Protein AF-A0A7C5N2N4-F1 (afdb_monomer)

pLDDT: mean 89.37, std 7.97, range [52.91, 98.12]

Mean predicted aligned error: 11.17 Å

Secondary structure (DSSP, 8-state):
-HHHHHHHHHHHHHHHSTT----THHHHTSTTTT-------HHHHHHHHHHHHHHHHHHHHHHHHHHHHHHHHHHHHHHHHHHHHHHHHHHHHTTHHHHHHHHHHHHHHHHHTTS-----HHHHHHHHHHHHHHH--HHHHHHHHHHHHHHHHHHTSSS--HHHHHHHHHHHHHHHHHHHHH---HHHHHHHHHHHHHHHHHHHHHHHH-

Nearest PDB structures (foldseek):
  8ver-assembly1_A  TM=7.176E-01  e=7.814E-09  Escherichia coli
  8ver-assembly1_E  TM=8.236E-01  e=4.426E-08  Escherichia coli
  8ver-assembly1_B  TM=7.625E-01  e=2.105E-08  Escherichia coli
  8hvj-assembly1_C-2  TM=8.215E-01  e=7.263E-08  Escherichia coli K-12
  8ves-assembly1_E  TM=7.226E-01  e=1.316E-07  Escherichia coli

Sequence (210 aa):
RAREVYRQLCELRDEIAPGSPLSLDVLTALPDLFTAAGDADPEEVTQALLEAFEESFDALSAMRKTEGEALRKELRGCLERLDGHRKALAERTDGAVERQRTRLRERLGRLLEDVDVELDPGRLEHEVALLADKSDVTEELARWGSHLDQLRSMIDSDESVGRRIDFLLQEVNREINTLGAKSQDADAAQRIVQAKADVERMRQQVANVA

Solvent-accessible surface area (backbone atoms only — not comparable to full-atom values): 11944 Å² total; per-residue (Å²): 108,60,71,58,55,53,48,54,51,50,54,52,36,57,73,76,45,67,92,61,90,82,64,75,66,62,57,72,74,41,82,77,59,79,59,81,78,80,69,71,54,68,66,60,53,50,50,54,50,51,52,54,47,52,54,51,51,50,52,52,53,53,50,52,51,55,51,51,53,53,48,49,53,52,50,50,55,40,51,52,50,43,53,50,42,51,51,60,51,52,64,54,57,62,63,40,59,58,54,48,44,52,53,49,52,57,52,49,51,65,71,33,70,90,41,103,61,83,83,57,66,70,61,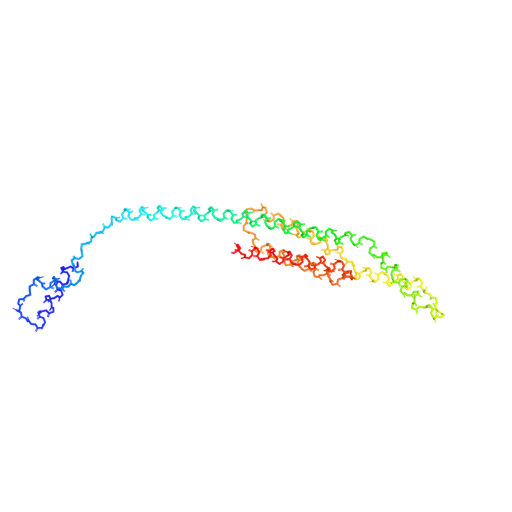50,53,53,52,43,51,55,48,38,65,59,44,65,45,67,65,40,55,51,51,37,50,54,43,51,56,53,47,53,56,46,72,73,43,94,61,96,41,54,73,61,49,52,51,44,49,50,52,42,51,50,31,51,49,54,41,53,74,35,53,90,44,72,69,56,52,54,43,47,54,52,41,52,52,43,48,51,52,46,50,53,58,46,62,76,76,104

Structure (mmCIF, N/CA/C/O backbone):
data_AF-A0A7C5N2N4-F1
#
_entry.id   AF-A0A7C5N2N4-F1
#
loop_
_atom_site.group_PDB
_atom_site.id
_atom_site.type_symbol
_atom_site.label_atom_id
_atom_site.label_alt_id
_atom_site.label_comp_id
_atom_site.label_asym_id
_atom_site.label_entity_id
_atom_site.label_seq_id
_atom_site.pdbx_PDB_ins_code
_atom_site.Cartn_x
_atom_site.Cartn_y
_atom_site.Cartn_z
_atom_site.occupancy
_atom_site.B_iso_or_equiv
_atom_site.auth_seq_id
_atom_site.auth_comp_id
_atom_site.auth_asym_id
_atom_site.auth_atom_id
_atom_site.pdbx_PDB_model_num
ATOM 1 N N . ARG A 1 1 ? 50.608 -1.297 -44.298 1.00 72.62 1 ARG A N 1
ATOM 2 C CA . ARG A 1 1 ? 50.953 -2.592 -43.658 1.00 72.62 1 ARG A CA 1
ATOM 3 C C . ARG A 1 1 ? 52.056 -3.351 -44.410 1.00 72.62 1 ARG A C 1
ATOM 5 O O . ARG A 1 1 ? 53.144 -3.438 -43.867 1.00 72.62 1 ARG A O 1
ATOM 12 N N . ALA A 1 2 ? 51.864 -3.791 -45.662 1.00 84.19 2 ALA A N 1
ATOM 13 C CA . ALA A 1 2 ? 52.883 -4.544 -46.426 1.00 84.19 2 ALA A CA 1
ATOM 14 C C . ALA A 1 2 ? 54.270 -3.871 -46.532 1.00 84.19 2 ALA A C 1
ATOM 16 O O . ALA A 1 2 ? 55.288 -4.525 -46.341 1.00 84.19 2 ALA A O 1
ATOM 17 N N . ARG A 1 3 ? 54.322 -2.549 -46.759 1.00 84.88 3 ARG A N 1
ATOM 18 C CA . ARG A 1 3 ? 55.589 -1.788 -46.807 1.00 84.88 3 ARG A CA 1
ATOM 19 C C . ARG A 1 3 ? 56.340 -1.744 -45.471 1.00 84.88 3 ARG A C 1
ATOM 21 O O . ARG A 1 3 ? 57.562 -1.716 -45.475 1.00 84.88 3 ARG A O 1
ATOM 28 N N . GLU A 1 4 ? 55.615 -1.713 -44.354 1.00 85.00 4 GLU A N 1
ATOM 29 C CA . GLU A 1 4 ? 56.202 -1.721 -43.006 1.00 85.00 4 GLU A CA 1
ATOM 30 C C . GLU A 1 4 ? 56.841 -3.080 -42.723 1.00 85.00 4 GLU A C 1
ATOM 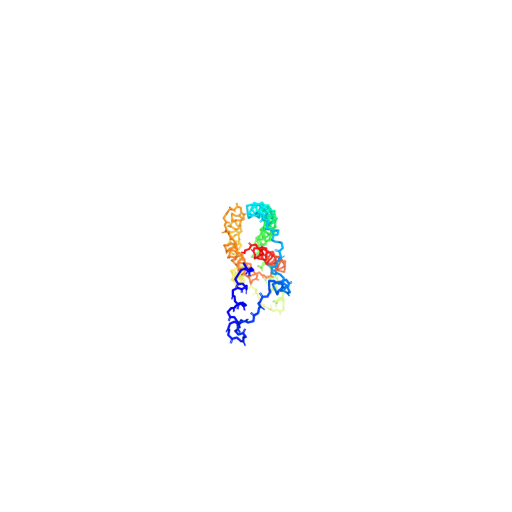32 O O . GLU A 1 4 ? 58.017 -3.164 -42.393 1.00 85.00 4 GLU A O 1
ATOM 37 N N . VAL A 1 5 ? 56.081 -4.147 -42.976 1.00 87.69 5 VAL A N 1
ATOM 38 C CA . VAL A 1 5 ? 56.534 -5.532 -42.822 1.00 87.69 5 VAL A CA 1
ATOM 39 C C . VAL A 1 5 ? 57.752 -5.817 -43.703 1.00 87.69 5 VAL A C 1
ATOM 41 O O . VAL A 1 5 ? 58.725 -6.401 -43.241 1.00 87.69 5 VAL A O 1
ATOM 44 N N . TYR A 1 6 ? 57.753 -5.353 -44.956 1.00 90.38 6 TYR A N 1
ATOM 45 C CA . TYR A 1 6 ? 58.905 -5.523 -45.842 1.00 90.38 6 TYR A CA 1
ATOM 46 C C . TYR A 1 6 ? 60.159 -4.788 -45.348 1.00 90.38 6 TYR A C 1
ATOM 48 O O . TYR A 1 6 ? 61.268 -5.292 -45.517 1.00 90.38 6 TYR A O 1
ATOM 56 N N . ARG A 1 7 ? 60.000 -3.620 -44.710 1.00 89.44 7 ARG A N 1
ATOM 57 C CA . ARG A 1 7 ? 61.122 -2.889 -44.108 1.00 89.44 7 ARG A CA 1
ATOM 58 C C . ARG A 1 7 ? 61.721 -3.670 -42.942 1.00 89.44 7 ARG A C 1
ATOM 60 O O . ARG A 1 7 ? 62.926 -3.883 -42.929 1.00 89.44 7 ARG A O 1
ATOM 67 N N . GLN A 1 8 ? 60.877 -4.171 -42.042 1.00 90.81 8 GLN A N 1
ATOM 68 C CA . GLN A 1 8 ? 61.305 -4.995 -40.908 1.00 90.81 8 GLN A CA 1
ATOM 69 C C . GLN A 1 8 ? 62.007 -6.282 -41.366 1.00 90.81 8 GLN A C 1
ATOM 71 O O . GLN A 1 8 ? 63.012 -6.682 -40.786 1.00 90.81 8 GLN A O 1
ATOM 76 N N . LEU A 1 9 ? 61.531 -6.908 -42.449 1.00 90.06 9 LEU A N 1
ATOM 77 C CA . LEU A 1 9 ? 62.202 -8.067 -43.045 1.00 90.06 9 LEU A CA 1
ATOM 78 C C . LEU A 1 9 ? 63.560 -7.707 -43.668 1.00 90.06 9 LEU A C 1
ATOM 80 O O . LEU A 1 9 ? 64.490 -8.505 -43.582 1.00 90.06 9 LEU A O 1
ATOM 84 N N . CYS A 1 10 ? 63.696 -6.525 -44.280 1.00 90.56 10 CYS A N 1
ATOM 85 C CA . CYS A 1 10 ? 64.986 -6.035 -44.774 1.00 90.56 10 CYS A CA 1
ATOM 86 C C . CYS A 1 10 ? 65.982 -5.804 -43.630 1.00 90.56 10 CYS A C 1
ATOM 88 O O . CYS A 1 10 ? 67.122 -6.243 -43.736 1.00 90.56 10 CYS A O 1
ATOM 90 N N . GLU A 1 11 ? 65.544 -5.163 -42.545 1.00 92.62 11 GLU A N 1
ATOM 91 C CA . GLU A 1 11 ? 66.372 -4.910 -41.357 1.00 92.62 11 GLU A CA 1
ATOM 92 C C . GLU A 1 11 ? 66.849 -6.225 -40.724 1.00 92.62 11 GLU A C 1
ATOM 94 O O . GLU A 1 11 ? 68.044 -6.408 -40.500 1.00 92.62 11 GLU A O 1
ATOM 99 N N . LEU A 1 12 ? 65.938 -7.187 -40.540 1.00 91.44 12 LEU A N 1
ATOM 100 C CA . LEU A 1 12 ? 66.267 -8.512 -40.010 1.00 91.44 12 LEU A CA 1
ATOM 101 C C . LEU A 1 12 ? 67.236 -9.282 -40.920 1.00 91.44 12 LEU A C 1
ATOM 103 O O . LEU A 1 12 ? 68.155 -9.952 -40.446 1.00 91.44 12 LEU A O 1
ATOM 107 N N . ARG A 1 13 ? 67.046 -9.191 -42.243 1.00 92.12 13 ARG A N 1
ATOM 108 C CA . ARG A 1 13 ? 67.968 -9.779 -43.222 1.00 92.12 13 ARG A CA 1
ATOM 109 C C . ARG A 1 13 ? 69.363 -9.173 -43.077 1.00 92.12 13 ARG A C 1
ATOM 111 O O . ARG A 1 13 ? 70.337 -9.920 -43.079 1.00 92.12 13 ARG A O 1
ATOM 118 N N . ASP A 1 14 ? 69.466 -7.854 -42.959 1.00 92.69 14 ASP A N 1
ATOM 119 C CA . ASP A 1 14 ? 70.755 -7.164 -42.865 1.00 92.69 14 ASP A CA 1
ATOM 120 C C . ASP A 1 14 ? 71.509 -7.491 -41.567 1.00 92.69 14 ASP A C 1
ATOM 122 O O . ASP A 1 14 ? 72.736 -7.439 -41.554 1.00 92.69 14 ASP A O 1
ATOM 126 N N . GLU A 1 15 ? 70.804 -7.899 -40.510 1.00 93.19 15 GLU A N 1
ATOM 127 C CA . GLU A 1 15 ? 71.400 -8.375 -39.258 1.00 93.19 15 GLU A CA 1
ATOM 128 C C . GLU A 1 15 ? 71.884 -9.835 -39.340 1.00 93.19 15 GLU A C 1
ATOM 130 O O . GLU A 1 15 ? 72.984 -10.155 -38.887 1.00 93.19 15 GLU A O 1
ATOM 135 N N . ILE A 1 16 ? 71.082 -10.732 -39.924 1.00 92.88 16 ILE A N 1
ATOM 136 C CA . ILE A 1 16 ? 71.303 -12.189 -39.826 1.00 92.88 16 ILE A CA 1
ATOM 137 C C . ILE A 1 16 ? 72.000 -12.769 -41.068 1.00 92.88 16 ILE A C 1
ATOM 139 O O . ILE A 1 16 ? 72.746 -13.745 -40.967 1.00 92.88 16 ILE A O 1
ATOM 143 N N . ALA A 1 17 ? 71.770 -12.193 -42.248 1.00 89.12 17 ALA A N 1
ATOM 144 C CA . ALA A 1 17 ? 72.320 -12.664 -43.519 1.00 89.12 17 ALA A CA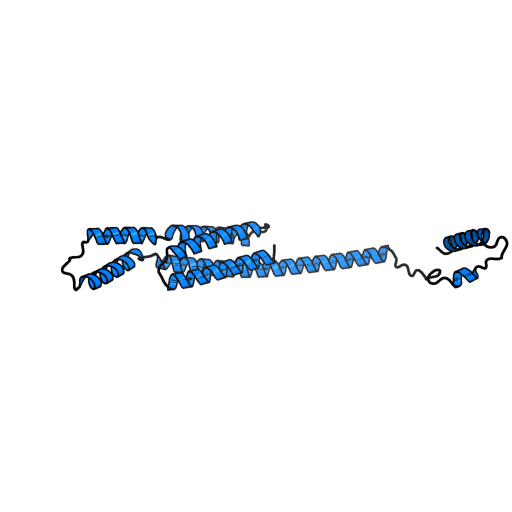 1
ATOM 145 C C . ALA A 1 17 ? 72.578 -11.493 -44.496 1.00 89.12 17 ALA A C 1
ATOM 147 O O . ALA A 1 17 ? 71.878 -11.369 -45.515 1.00 89.12 17 ALA A O 1
ATOM 148 N N . PRO A 1 18 ? 73.587 -10.641 -44.218 1.00 88.19 18 PRO A N 1
ATOM 149 C CA . PRO A 1 18 ? 73.865 -9.446 -45.009 1.00 88.19 18 PRO A CA 1
ATOM 150 C C . PRO A 1 18 ? 74.125 -9.775 -46.485 1.00 88.19 18 PRO A C 1
ATOM 152 O O . PRO A 1 18 ? 74.885 -10.688 -46.808 1.00 88.19 18 PRO A O 1
ATOM 155 N N . GLY A 1 19 ? 73.508 -9.018 -47.394 1.00 81.44 19 GLY A N 1
ATOM 156 C CA . GLY A 1 19 ? 73.693 -9.176 -48.844 1.00 81.44 19 GLY A CA 1
ATOM 157 C C . GLY A 1 19 ? 72.918 -10.334 -49.485 1.00 81.44 19 GLY A C 1
ATOM 158 O O . GLY A 1 19 ? 73.010 -10.521 -50.699 1.00 81.44 19 GLY A O 1
ATOM 159 N N . SER A 1 20 ? 72.134 -11.094 -48.712 1.00 88.56 20 SER A N 1
ATOM 160 C CA . SER A 1 20 ? 71.221 -12.094 -49.274 1.00 88.56 20 SER A CA 1
ATOM 161 C C . SER A 1 20 ? 70.039 -11.431 -50.013 1.00 88.56 20 SER A C 1
ATOM 163 O O . SER A 1 20 ? 69.552 -10.374 -49.603 1.00 88.56 20 SER A O 1
ATOM 165 N N . PRO A 1 21 ? 69.549 -12.000 -51.128 1.00 85.38 21 PRO A N 1
ATOM 166 C CA . PRO A 1 21 ? 68.385 -11.451 -51.817 1.00 85.38 21 PRO A CA 1
ATOM 167 C C . PRO A 1 21 ? 67.103 -11.730 -51.017 1.00 85.38 21 PRO A C 1
ATOM 169 O O . PRO A 1 21 ? 66.830 -12.873 -50.657 1.00 85.38 21 PRO A O 1
ATOM 172 N N . LEU A 1 22 ? 66.286 -10.699 -50.777 1.00 85.94 22 LEU A N 1
ATOM 173 C CA . LEU A 1 22 ? 64.950 -10.841 -50.188 1.00 85.94 22 LEU A CA 1
ATOM 174 C C . LEU A 1 22 ? 63.896 -10.657 -51.289 1.00 85.94 22 LEU A C 1
ATOM 176 O O . LEU A 1 22 ? 63.752 -9.557 -51.818 1.00 85.94 22 LEU A O 1
ATOM 180 N N . SER A 1 23 ? 63.180 -11.728 -51.648 1.00 86.44 23 SER A N 1
ATOM 181 C CA . SER A 1 23 ? 62.095 -11.647 -52.638 1.00 86.44 23 SER A CA 1
ATOM 182 C C . SER A 1 23 ? 60.828 -11.045 -52.026 1.00 86.44 23 SER A C 1
ATOM 184 O O . SER A 1 23 ? 60.489 -11.319 -50.873 1.00 86.44 23 SER A O 1
ATOM 186 N N . LEU A 1 24 ? 60.075 -10.290 -52.829 1.00 83.88 24 LEU A N 1
ATOM 187 C CA . LEU A 1 24 ? 58.725 -9.844 -52.474 1.00 83.88 24 LEU A CA 1
ATOM 188 C C . LEU A 1 24 ? 57.748 -11.019 -52.314 1.00 83.88 24 LEU A C 1
ATOM 190 O O . LEU A 1 24 ? 56.747 -10.870 -51.616 1.00 83.88 24 LEU A O 1
ATOM 194 N N . ASP A 1 25 ? 58.063 -12.194 -52.870 1.00 85.38 25 ASP A N 1
ATOM 195 C CA . ASP A 1 25 ? 57.263 -13.416 -52.709 1.00 85.38 25 ASP A CA 1
ATOM 196 C C . ASP A 1 25 ? 57.113 -13.817 -51.235 1.00 85.38 25 ASP A C 1
ATOM 198 O O . ASP A 1 25 ? 56.091 -14.376 -50.845 1.00 85.38 25 ASP A O 1
ATOM 202 N N . VAL A 1 26 ? 58.079 -13.461 -50.379 1.00 84.62 26 VAL A N 1
ATOM 203 C CA . VAL A 1 26 ? 58.014 -13.708 -48.928 1.00 84.62 26 VAL A CA 1
ATOM 204 C C . VAL A 1 26 ? 56.795 -13.028 -48.300 1.00 84.62 26 VAL A C 1
ATOM 206 O O . VAL A 1 26 ? 56.194 -13.565 -47.373 1.00 84.62 26 VAL A O 1
ATOM 209 N N . LEU A 1 27 ? 56.373 -11.879 -48.835 1.00 85.19 27 LEU A N 1
ATOM 210 C CA . LEU A 1 27 ? 55.178 -11.184 -48.362 1.00 85.19 27 LEU A CA 1
ATOM 211 C C . LEU A 1 27 ? 53.900 -11.975 -48.671 1.00 85.19 27 LEU A C 1
ATOM 213 O O . LEU A 1 27 ? 52.932 -11.869 -47.928 1.00 85.19 27 LEU A O 1
ATOM 217 N N . THR A 1 28 ? 53.887 -12.777 -49.739 1.00 85.06 28 THR A N 1
ATOM 218 C CA . THR A 1 28 ? 52.714 -13.585 -50.123 1.00 85.06 28 THR A CA 1
ATOM 219 C C . THR A 1 28 ? 52.492 -14.777 -49.195 1.00 85.06 28 THR A C 1
ATOM 221 O O . THR A 1 28 ? 51.364 -15.237 -49.046 1.00 85.06 28 THR A O 1
ATOM 224 N N . ALA A 1 29 ? 53.552 -15.241 -48.528 1.00 83.75 29 ALA A N 1
ATOM 225 C CA . ALA A 1 29 ? 53.487 -16.313 -47.542 1.00 83.75 29 ALA A CA 1
ATOM 226 C C . ALA A 1 29 ? 52.947 -15.846 -46.179 1.00 83.75 29 ALA A C 1
ATOM 228 O O . ALA A 1 29 ? 52.688 -16.683 -45.317 1.00 83.75 29 ALA A O 1
ATOM 229 N N . LEU A 1 30 ? 52.791 -14.532 -45.968 1.00 81.56 30 LEU A N 1
ATOM 230 C CA . LEU A 1 30 ? 52.243 -13.973 -44.737 1.00 81.56 30 LEU A CA 1
ATOM 231 C C . LEU A 1 30 ? 50.710 -13.932 -44.816 1.00 81.56 30 LEU A C 1
ATOM 233 O O . LEU A 1 30 ? 50.166 -13.155 -45.610 1.00 81.56 30 LEU A O 1
ATOM 237 N N . PRO A 1 31 ? 50.005 -14.719 -43.978 1.00 75.12 31 PRO A N 1
ATOM 238 C CA . PRO A 1 31 ? 48.554 -14.661 -43.899 1.00 75.12 31 PRO A CA 1
ATOM 239 C C . PRO A 1 31 ? 48.093 -13.238 -43.576 1.00 75.12 31 PRO A C 1
ATOM 241 O O . PRO A 1 31 ? 48.759 -12.496 -42.853 1.00 75.12 31 PRO A O 1
ATOM 244 N N . ASP A 1 32 ? 46.956 -12.851 -44.140 1.00 75.38 32 ASP A N 1
ATOM 245 C CA . ASP A 1 32 ? 46.273 -11.576 -43.899 1.00 75.38 32 ASP A CA 1
ATOM 246 C C . ASP A 1 32 ? 46.998 -10.292 -44.341 1.00 75.38 32 ASP A C 1
ATOM 248 O O . ASP A 1 32 ? 46.449 -9.195 -44.187 1.00 75.38 32 ASP A O 1
ATOM 252 N N . LEU A 1 33 ? 48.197 -10.384 -44.930 1.00 79.62 33 LEU A N 1
ATOM 253 C CA . LEU A 1 33 ? 48.947 -9.203 -45.375 1.00 79.62 33 LEU A CA 1
ATOM 254 C C . LEU A 1 33 ? 48.283 -8.489 -46.560 1.00 79.62 33 LEU A C 1
ATOM 256 O O . LEU A 1 33 ? 48.353 -7.262 -46.665 1.00 79.62 33 LEU A O 1
ATOM 260 N N . PHE A 1 34 ? 47.637 -9.271 -47.422 1.00 74.00 34 PHE A N 1
ATOM 261 C CA . PHE A 1 34 ? 46.913 -8.823 -48.609 1.00 74.00 34 PHE A CA 1
ATOM 262 C C . PHE A 1 34 ? 45.425 -9.152 -48.496 1.00 74.00 34 PHE A C 1
ATOM 264 O O . PHE A 1 34 ? 44.804 -9.638 -49.438 1.00 74.00 34 PHE A O 1
ATOM 271 N N . THR A 1 35 ? 44.849 -8.913 -47.320 1.00 66.56 35 THR A N 1
ATOM 272 C CA . THR A 1 35 ? 43.394 -8.881 -47.189 1.00 66.56 35 THR A CA 1
ATOM 273 C C . THR A 1 35 ? 42.860 -7.746 -48.057 1.00 66.56 35 THR A C 1
ATOM 275 O O . THR A 1 35 ? 43.306 -6.603 -47.946 1.00 66.56 35 THR A O 1
ATOM 278 N N . ALA A 1 36 ? 41.941 -8.069 -48.971 1.00 59.44 36 ALA A N 1
ATOM 279 C CA . ALA A 1 36 ? 41.138 -7.054 -49.629 1.00 59.44 36 ALA A CA 1
ATOM 280 C C . ALA A 1 36 ? 40.324 -6.382 -48.526 1.00 59.44 36 ALA A C 1
ATOM 282 O O . ALA A 1 36 ? 39.408 -6.988 -47.971 1.00 59.44 36 ALA A O 1
ATOM 283 N N . ALA A 1 37 ? 40.719 -5.170 -48.156 1.00 56.59 37 ALA A N 1
ATOM 284 C CA . ALA A 1 37 ? 39.916 -4.325 -47.303 1.00 56.59 37 ALA A CA 1
ATOM 285 C C . ALA A 1 37 ? 38.655 -3.978 -48.104 1.00 56.59 37 ALA A C 1
ATOM 287 O O . ALA A 1 37 ? 38.645 -3.056 -48.916 1.00 56.59 37 ALA A O 1
ATOM 288 N N . GLY A 1 38 ? 37.611 -4.793 -47.958 1.00 56.72 38 GLY A N 1
ATOM 289 C CA . GLY A 1 38 ? 36.249 -4.347 -48.202 1.00 56.72 38 GLY A CA 1
ATOM 290 C C . GLY A 1 38 ? 35.896 -3.405 -47.064 1.00 56.72 38 GLY A C 1
ATOM 291 O O . GLY A 1 38 ? 35.153 -3.788 -46.167 1.00 56.72 38 GLY A O 1
ATOM 292 N N . ASP A 1 39 ? 36.531 -2.235 -47.042 1.00 61.50 39 ASP A N 1
ATOM 293 C CA . ASP A 1 39 ? 36.209 -1.198 -46.080 1.00 61.50 39 ASP A CA 1
ATOM 294 C C . ASP A 1 39 ? 34.825 -0.693 -46.481 1.00 61.50 39 ASP A C 1
ATOM 296 O O . ASP A 1 39 ? 34.665 -0.041 -47.513 1.00 61.50 39 ASP A O 1
ATOM 300 N N . ALA A 1 40 ? 33.808 -1.080 -45.709 1.00 65.69 40 ALA A N 1
ATOM 301 C CA . ALA A 1 40 ? 32.533 -0.386 -45.751 1.00 65.69 40 ALA A CA 1
ATOM 302 C C . ALA A 1 40 ? 32.816 1.102 -45.512 1.00 65.69 40 ALA A C 1
ATOM 304 O O . ALA A 1 40 ? 33.641 1.432 -44.651 1.00 65.69 40 ALA A O 1
ATOM 305 N N . ASP A 1 41 ? 32.179 1.975 -46.292 1.00 81.19 41 ASP A N 1
ATOM 306 C CA . ASP A 1 41 ? 32.378 3.413 -46.157 1.00 81.19 41 ASP A CA 1
ATOM 307 C C . ASP A 1 41 ? 32.079 3.809 -44.699 1.00 81.19 41 ASP A C 1
ATOM 309 O O . ASP A 1 41 ? 30.987 3.514 -44.198 1.00 81.19 41 ASP A O 1
ATOM 313 N N . PRO A 1 42 ? 33.032 4.426 -43.976 1.00 82.06 42 PRO A N 1
ATOM 314 C CA . PRO A 1 42 ? 32.802 4.879 -42.612 1.00 82.06 42 PRO A CA 1
ATOM 315 C C . PRO A 1 42 ? 31.533 5.729 -42.459 1.00 82.06 42 PRO A C 1
ATOM 317 O O . PRO A 1 42 ? 30.904 5.675 -41.399 1.00 82.06 42 PRO A O 1
ATOM 320 N N . GLU A 1 43 ? 31.134 6.480 -43.492 1.00 85.75 43 GLU A N 1
ATOM 321 C CA . GLU A 1 43 ? 29.885 7.249 -43.496 1.00 85.75 43 GLU A CA 1
ATOM 322 C C . GLU A 1 43 ? 28.650 6.338 -43.570 1.00 85.75 43 GLU A C 1
ATOM 324 O O . GLU A 1 43 ? 27.732 6.506 -42.767 1.00 85.75 43 GLU A O 1
ATOM 329 N N . GLU A 1 44 ? 28.650 5.320 -44.437 1.00 87.81 44 GLU A N 1
ATOM 330 C CA . GLU A 1 44 ? 27.562 4.330 -44.533 1.00 87.81 44 GLU A CA 1
ATOM 331 C C . GLU A 1 44 ? 27.409 3.527 -43.232 1.00 87.81 44 GLU A C 1
ATOM 333 O O . GLU A 1 44 ? 26.294 3.309 -42.755 1.00 87.81 44 GLU A O 1
ATOM 338 N N . VAL A 1 45 ? 28.526 3.132 -42.611 1.00 88.88 45 VAL A N 1
ATOM 339 C CA . VAL A 1 45 ? 28.519 2.434 -41.313 1.00 88.88 45 VAL A CA 1
ATOM 340 C C . VAL A 1 45 ? 27.977 3.341 -40.211 1.00 88.88 45 VAL A C 1
ATOM 342 O O . VAL A 1 45 ? 27.175 2.900 -39.388 1.00 88.88 45 VAL A O 1
ATOM 345 N N . THR A 1 46 ? 28.396 4.607 -40.185 1.00 93.44 46 THR A N 1
ATOM 346 C CA . THR A 1 46 ? 27.921 5.577 -39.189 1.00 93.44 46 THR A CA 1
ATOM 347 C C . THR A 1 46 ? 26.424 5.825 -39.341 1.00 93.44 46 THR A C 1
ATOM 349 O O . THR A 1 46 ? 25.708 5.817 -38.341 1.00 93.44 46 THR A O 1
ATOM 352 N N . GLN A 1 47 ? 25.938 5.983 -40.573 1.00 94.75 47 GLN A N 1
ATOM 353 C CA . GLN A 1 47 ? 24.520 6.179 -40.856 1.00 94.75 47 GLN A CA 1
ATOM 354 C C . GLN A 1 47 ? 23.686 4.974 -40.403 1.00 94.75 47 GLN A C 1
ATOM 356 O O . GLN A 1 47 ? 22.724 5.146 -39.658 1.00 94.75 47 GLN A O 1
ATOM 361 N N . ALA A 1 48 ? 24.103 3.753 -40.754 1.00 93.25 48 ALA A N 1
ATOM 362 C CA . ALA A 1 48 ? 23.412 2.534 -40.332 1.00 93.25 48 ALA A CA 1
ATOM 363 C C . ALA A 1 48 ? 23.388 2.364 -38.799 1.00 93.25 48 ALA A C 1
ATOM 365 O O . ALA A 1 48 ? 22.403 1.888 -38.235 1.00 93.25 48 ALA A O 1
ATOM 366 N N . LEU A 1 49 ? 24.460 2.766 -38.104 1.00 94.94 49 LEU A N 1
ATOM 367 C CA . LEU A 1 49 ? 24.507 2.750 -36.640 1.00 94.94 49 LEU A CA 1
ATOM 368 C C . LEU A 1 49 ? 23.550 3.767 -36.014 1.00 94.94 49 LEU A C 1
ATOM 370 O O . LEU A 1 49 ? 22.912 3.446 -35.013 1.00 94.94 49 LEU A O 1
ATOM 374 N N . LEU A 1 50 ? 23.458 4.975 -36.576 1.00 96.50 50 LEU A N 1
ATOM 375 C CA . LEU A 1 50 ? 22.536 6.005 -36.096 1.00 96.50 50 LEU A CA 1
ATOM 376 C C . LEU A 1 50 ? 21.080 5.573 -36.286 1.00 96.50 50 LEU A C 1
ATOM 378 O O . LEU A 1 50 ? 20.307 5.664 -35.337 1.00 96.50 50 LEU A O 1
ATOM 382 N N . GLU A 1 51 ? 20.738 5.017 -37.448 1.00 96.12 51 GLU A N 1
ATOM 383 C CA . GLU A 1 51 ? 19.397 4.486 -37.728 1.00 96.12 51 GLU A CA 1
ATOM 384 C C . GLU A 1 51 ? 19.021 3.366 -36.748 1.00 96.12 51 GLU A C 1
ATOM 386 O O . GLU A 1 51 ? 17.985 3.431 -36.087 1.00 96.12 51 GLU A O 1
ATOM 391 N N . ALA A 1 52 ? 19.904 2.380 -36.557 1.00 96.00 52 ALA A N 1
ATOM 392 C CA . ALA A 1 52 ? 19.663 1.294 -35.606 1.00 96.00 52 ALA A CA 1
ATOM 393 C C . ALA A 1 52 ? 19.543 1.795 -34.154 1.00 96.00 52 ALA A C 1
ATOM 395 O O . ALA A 1 52 ? 18.786 1.234 -33.351 1.00 96.00 52 ALA A O 1
ATOM 396 N N . PHE A 1 53 ? 20.296 2.838 -33.795 1.00 96.75 53 PHE A N 1
ATOM 397 C CA . PHE A 1 53 ? 20.231 3.453 -32.473 1.00 96.75 53 PHE A CA 1
ATOM 398 C C . PHE A 1 53 ? 18.910 4.198 -32.255 1.00 96.75 53 PHE A C 1
ATOM 400 O O . PHE A 1 53 ? 18.295 4.026 -31.201 1.00 96.75 53 PHE A O 1
ATOM 407 N N . GLU A 1 54 ? 18.454 4.974 -33.240 1.00 97.12 54 GLU A N 1
ATOM 408 C CA 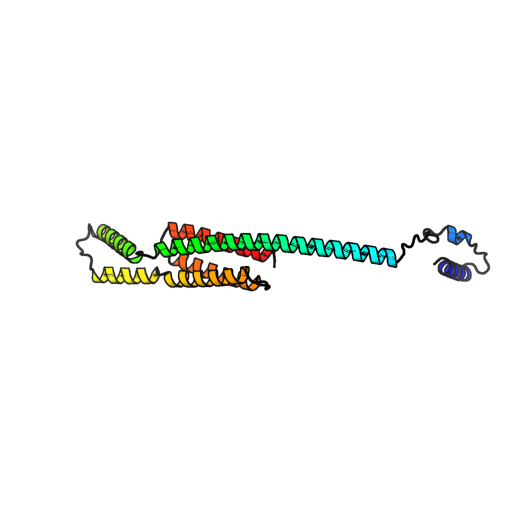. GLU A 1 54 ? 17.161 5.667 -33.209 1.00 97.12 54 GLU A CA 1
ATOM 409 C C . GLU A 1 54 ? 16.003 4.669 -33.079 1.00 97.12 54 GLU A C 1
ATOM 411 O O . GLU A 1 54 ? 15.205 4.779 -32.145 1.00 97.12 54 GLU A O 1
ATOM 416 N N . GLU A 1 55 ? 15.974 3.625 -33.913 1.00 96.50 55 GLU A N 1
ATOM 417 C CA . GLU A 1 55 ? 14.952 2.571 -33.839 1.00 96.50 55 GLU A CA 1
ATOM 418 C C . GLU A 1 55 ? 14.931 1.880 -32.465 1.00 96.50 55 GLU A C 1
ATOM 420 O O . GLU A 1 55 ? 13.868 1.657 -31.875 1.00 96.50 55 GLU A O 1
ATOM 425 N N . SER A 1 56 ? 16.109 1.571 -31.917 1.00 96.00 56 SER A N 1
ATOM 426 C CA . SER A 1 56 ? 16.234 0.938 -30.600 1.00 96.00 56 SER A CA 1
ATOM 427 C C . SER A 1 56 ? 15.760 1.857 -29.472 1.00 96.00 56 SER A C 1
ATOM 429 O O . SER A 1 56 ? 15.121 1.399 -28.518 1.00 96.00 56 SER A O 1
ATOM 431 N N . PHE A 1 57 ? 16.061 3.153 -29.561 1.00 96.56 57 PHE A N 1
ATOM 432 C CA . PHE A 1 57 ? 15.648 4.143 -28.570 1.00 96.56 57 PHE A CA 1
ATOM 433 C C . PHE A 1 57 ? 14.131 4.365 -28.581 1.00 96.56 57 PHE A C 1
ATOM 435 O O . PHE A 1 57 ? 13.506 4.436 -27.514 1.00 96.56 57 PHE A O 1
ATOM 442 N N . ASP A 1 58 ? 13.526 4.415 -29.766 1.00 96.62 58 ASP A N 1
ATOM 443 C CA . ASP A 1 58 ? 12.079 4.538 -29.931 1.00 96.62 58 ASP A CA 1
ATOM 444 C C . ASP A 1 58 ? 11.352 3.297 -29.409 1.00 96.62 58 ASP A C 1
ATOM 446 O O . ASP A 1 58 ? 10.392 3.419 -28.637 1.00 96.62 58 ASP A O 1
ATOM 450 N N . ALA A 1 59 ? 11.854 2.102 -29.732 1.00 95.69 59 ALA A N 1
ATOM 451 C CA . ALA A 1 59 ? 11.325 0.847 -29.205 1.00 95.69 59 ALA A CA 1
ATOM 452 C C . ALA A 1 59 ? 11.407 0.792 -27.669 1.00 95.69 59 ALA A C 1
ATOM 454 O O . ALA A 1 59 ? 10.422 0.457 -27.003 1.00 95.69 59 ALA A O 1
ATOM 455 N N . LEU A 1 60 ? 12.546 1.187 -27.085 1.00 94.88 60 LEU A N 1
ATOM 456 C CA . LEU A 1 60 ? 12.726 1.254 -25.632 1.00 94.88 60 LEU A CA 1
ATOM 457 C C . LEU A 1 60 ? 11.756 2.253 -24.984 1.00 94.88 60 LEU A C 1
ATOM 459 O O . LEU A 1 60 ? 11.145 1.957 -23.955 1.00 94.88 60 LEU A O 1
ATOM 463 N N . SER A 1 61 ? 11.596 3.431 -25.586 1.00 95.00 61 SER A N 1
ATOM 464 C CA . SER A 1 61 ? 10.692 4.476 -25.099 1.00 95.00 61 SER A CA 1
ATOM 465 C C . SER A 1 61 ? 9.226 4.039 -25.152 1.00 95.00 61 SER A C 1
ATOM 467 O O . SER A 1 61 ? 8.475 4.281 -24.203 1.00 95.00 61 SER A O 1
ATOM 469 N N . ALA A 1 62 ? 8.807 3.363 -26.226 1.00 94.88 62 ALA A N 1
ATOM 470 C CA . ALA A 1 62 ? 7.459 2.812 -26.363 1.00 94.88 62 ALA A CA 1
ATOM 471 C C . ALA A 1 62 ? 7.183 1.694 -25.342 1.00 94.88 62 ALA A C 1
ATOM 473 O O . ALA A 1 62 ? 6.125 1.680 -24.702 1.00 94.88 62 ALA A O 1
ATOM 474 N N . MET A 1 63 ? 8.154 0.800 -25.133 1.00 93.12 63 MET A N 1
ATOM 475 C CA . MET A 1 63 ? 8.059 -0.268 -24.136 1.00 93.12 63 MET A CA 1
ATOM 476 C C . MET A 1 63 ? 7.917 0.305 -22.720 1.00 93.12 63 MET A C 1
ATOM 478 O O . MET A 1 63 ? 6.998 -0.078 -21.998 1.00 93.12 63 MET A O 1
ATOM 482 N N . ARG A 1 64 ? 8.745 1.295 -22.355 1.00 91.06 64 ARG A N 1
ATOM 483 C CA . ARG A 1 64 ? 8.681 1.970 -21.046 1.00 91.06 64 ARG A CA 1
ATOM 484 C C . ARG A 1 64 ? 7.342 2.655 -20.782 1.00 91.06 64 ARG A C 1
ATOM 486 O O . ARG A 1 64 ? 6.845 2.601 -19.661 1.00 91.06 64 ARG A O 1
ATOM 493 N N . LYS A 1 65 ? 6.744 3.290 -21.795 1.00 90.69 65 LYS A N 1
ATOM 494 C CA . LYS A 1 65 ? 5.406 3.896 -21.667 1.00 90.69 65 LYS A CA 1
ATOM 495 C C . LYS A 1 65 ? 4.341 2.838 -21.386 1.00 90.69 65 LYS A C 1
ATOM 497 O O . LYS A 1 65 ? 3.564 2.995 -20.450 1.00 90.69 65 LYS A O 1
ATOM 502 N N . THR A 1 66 ? 4.360 1.746 -22.148 1.00 92.50 66 THR A N 1
ATOM 503 C CA . THR A 1 66 ? 3.412 0.632 -21.988 1.00 92.50 66 THR A CA 1
ATOM 504 C C . THR A 1 66 ? 3.521 -0.000 -20.597 1.00 92.50 66 THR A C 1
ATOM 506 O O . THR A 1 66 ? 2.513 -0.242 -19.933 1.00 92.50 66 THR A O 1
ATOM 509 N N . GLU A 1 67 ? 4.747 -0.225 -20.122 1.00 89.62 67 GLU A N 1
ATOM 510 C CA . GLU A 1 67 ? 5.013 -0.746 -18.779 1.00 89.62 67 GLU A CA 1
ATOM 511 C C . GLU A 1 67 ? 4.548 0.226 -17.684 1.00 89.62 67 GLU A C 1
ATOM 513 O O . GLU A 1 67 ? 3.872 -0.185 -16.740 1.00 89.62 67 GLU A O 1
ATOM 518 N N . GLY A 1 68 ? 4.825 1.524 -17.839 1.00 89.12 68 GLY A N 1
ATOM 519 C CA . GLY A 1 68 ? 4.379 2.557 -16.904 1.00 89.12 68 GLY A CA 1
ATOM 520 C C . GLY A 1 68 ? 2.853 2.654 -16.792 1.00 89.12 68 GLY A C 1
ATOM 521 O O . GLY A 1 68 ? 2.319 2.784 -15.689 1.00 89.12 68 GLY A O 1
ATOM 522 N N . GLU A 1 69 ? 2.131 2.537 -17.908 1.00 90.56 69 GLU A N 1
ATOM 523 C CA . GLU A 1 69 ? 0.662 2.506 -17.919 1.00 90.56 69 GLU A CA 1
ATOM 524 C C . GLU A 1 69 ? 0.106 1.264 -17.211 1.00 90.56 69 GLU A C 1
ATOM 526 O O . GLU A 1 69 ? -0.823 1.372 -16.399 1.00 90.56 69 GLU A O 1
ATOM 531 N N . ALA A 1 70 ? 0.692 0.092 -17.471 1.00 91.06 70 ALA A N 1
ATOM 532 C CA . ALA A 1 70 ? 0.320 -1.151 -16.803 1.00 91.06 70 ALA A CA 1
ATOM 533 C C . ALA A 1 70 ? 0.574 -1.073 -15.287 1.00 91.06 70 ALA A C 1
ATOM 535 O O . ALA A 1 70 ? -0.310 -1.417 -14.496 1.00 91.06 70 ALA A O 1
ATOM 536 N N . LEU A 1 71 ? 1.731 -0.542 -14.881 1.00 90.62 71 LEU A N 1
ATOM 537 C CA . LEU A 1 71 ? 2.082 -0.322 -13.481 1.00 90.62 71 LEU A CA 1
ATOM 538 C C . LEU A 1 71 ? 1.099 0.634 -12.802 1.00 90.62 71 LEU A C 1
ATOM 540 O O . LEU A 1 71 ? 0.569 0.325 -11.736 1.00 90.62 71 LEU A O 1
ATOM 544 N N . ARG A 1 72 ? 0.813 1.784 -13.426 1.00 91.69 72 ARG A N 1
ATOM 545 C CA . ARG A 1 72 ? -0.136 2.776 -12.896 1.00 91.69 72 ARG A CA 1
ATOM 546 C C . ARG A 1 72 ? -1.509 2.146 -12.657 1.00 91.69 72 ARG A C 1
ATOM 548 O O . ARG A 1 72 ? -2.124 2.395 -11.618 1.00 91.69 72 ARG A O 1
ATOM 555 N N . LYS A 1 73 ? -1.980 1.312 -13.588 1.00 93.31 73 LYS A N 1
ATOM 556 C CA . LYS A 1 73 ? -3.249 0.585 -13.455 1.00 93.31 73 LYS A CA 1
ATOM 557 C C . LYS A 1 73 ? -3.231 -0.389 -12.274 1.00 93.31 73 LYS A C 1
ATOM 559 O O . LYS A 1 73 ? -4.174 -0.387 -11.483 1.00 93.31 73 LYS A O 1
ATOM 564 N N . GLU A 1 74 ? -2.174 -1.183 -12.131 1.00 93.19 74 GLU A N 1
ATOM 565 C CA . GLU A 1 74 ? -2.050 -2.149 -11.031 1.00 93.19 74 GLU A CA 1
ATOM 566 C C . GLU A 1 74 ? -1.965 -1.450 -9.666 1.00 93.19 74 GLU A C 1
ATOM 568 O O . GLU A 1 74 ? -2.668 -1.828 -8.724 1.00 93.19 74 GLU A O 1
ATOM 573 N N . LEU A 1 75 ? -1.171 -0.378 -9.562 1.00 93.56 75 LEU A N 1
ATOM 574 C CA . LEU A 1 75 ? -1.042 0.415 -8.337 1.00 93.56 75 LEU A CA 1
ATOM 575 C C . LEU A 1 75 ? -2.374 1.055 -7.929 1.00 93.56 75 LEU A C 1
ATOM 577 O O . LEU A 1 75 ? -2.728 1.011 -6.750 1.00 93.56 75 LEU A O 1
ATOM 581 N N . ARG A 1 76 ? -3.152 1.584 -8.884 1.00 94.62 76 ARG A N 1
ATOM 582 C CA . ARG A 1 76 ? -4.511 2.088 -8.613 1.00 94.62 76 ARG A CA 1
ATOM 583 C C . ARG A 1 76 ? -5.435 0.990 -8.096 1.00 94.62 76 ARG A C 1
ATOM 585 O O . ARG A 1 76 ? -6.117 1.203 -7.098 1.00 94.62 76 ARG A O 1
ATOM 592 N N . GLY A 1 77 ? -5.407 -0.190 -8.715 1.00 96.00 77 GLY A N 1
ATOM 593 C CA . GLY A 1 77 ? -6.198 -1.333 -8.256 1.00 96.00 77 GLY A CA 1
ATOM 594 C C . GLY A 1 77 ? -5.838 -1.765 -6.831 1.00 96.00 77 GLY A C 1
ATOM 595 O O . GLY A 1 77 ? -6.722 -2.078 -6.036 1.00 96.00 77 GLY A O 1
ATOM 596 N N . CYS A 1 78 ? -4.552 -1.751 -6.472 1.00 95.62 78 CYS A N 1
ATOM 597 C CA . CYS A 1 78 ? -4.117 -2.015 -5.098 1.00 95.62 78 CYS A CA 1
ATOM 598 C C . CYS A 1 78 ? -4.605 -0.938 -4.121 1.00 95.62 78 CYS A C 1
ATOM 600 O O . CYS A 1 78 ? -5.105 -1.262 -3.046 1.00 95.62 78 CYS A O 1
ATOM 602 N N . LEU A 1 79 ? -4.509 0.334 -4.510 1.00 96.62 79 LEU A N 1
ATOM 603 C CA . LEU A 1 79 ? -4.941 1.467 -3.694 1.00 96.62 79 LEU A CA 1
ATOM 604 C C . LEU A 1 79 ? -6.447 1.418 -3.392 1.00 96.62 79 LEU A C 1
ATOM 606 O O . LEU A 1 79 ? -6.857 1.661 -2.258 1.00 96.62 79 LEU A O 1
ATOM 610 N N . GLU A 1 80 ? -7.269 1.052 -4.375 1.00 97.50 80 GLU A N 1
ATOM 611 C CA . GLU A 1 80 ? -8.714 0.861 -4.193 1.00 97.50 80 GLU A CA 1
ATOM 612 C C . GLU A 1 80 ? -9.034 -0.277 -3.219 1.00 97.50 80 GLU A C 1
ATOM 614 O O . GLU A 1 80 ? -9.892 -0.118 -2.348 1.00 97.50 80 GLU A O 1
ATOM 619 N N . ARG A 1 81 ? -8.320 -1.408 -3.311 1.00 97.94 81 ARG A N 1
ATOM 620 C CA . ARG A 1 81 ? -8.485 -2.515 -2.356 1.00 97.94 81 ARG A CA 1
ATOM 621 C C . ARG A 1 81 ? -8.085 -2.107 -0.941 1.00 97.94 81 ARG A C 1
ATOM 623 O O . ARG A 1 81 ? -8.834 -2.383 -0.005 1.00 97.94 81 ARG A O 1
ATOM 630 N N . LEU A 1 82 ? -6.970 -1.390 -0.779 1.00 98.00 82 LEU A N 1
ATOM 631 C CA . LEU A 1 82 ? -6.536 -0.865 0.519 1.00 98.00 82 LEU A CA 1
ATOM 632 C C . LEU A 1 82 ? -7.569 0.086 1.132 1.00 98.00 82 LEU A C 1
ATOM 634 O O . LEU A 1 82 ? -7.894 -0.056 2.311 1.00 98.00 82 LEU A O 1
ATOM 638 N N . ASP A 1 83 ? -8.133 1.010 0.350 1.00 98.00 83 ASP A N 1
ATOM 639 C CA . ASP A 1 83 ? -9.199 1.892 0.843 1.00 98.00 83 ASP A CA 1
ATOM 640 C C . ASP A 1 83 ? -10.475 1.105 1.187 1.00 98.00 83 ASP A C 1
ATOM 642 O O . ASP A 1 83 ? -11.128 1.389 2.192 1.00 98.00 83 ASP A O 1
ATOM 646 N N . GLY A 1 84 ? -10.801 0.063 0.415 1.00 97.94 84 GLY A N 1
ATOM 647 C CA . GLY A 1 84 ? -11.890 -0.864 0.727 1.00 97.94 84 GLY A CA 1
ATOM 648 C C . GLY A 1 84 ? -11.689 -1.595 2.059 1.00 97.94 84 GLY A C 1
ATOM 649 O O . GLY A 1 84 ? -12.612 -1.666 2.874 1.00 97.94 84 GLY A O 1
ATOM 650 N N . HIS A 1 85 ? -10.477 -2.090 2.329 1.00 96.81 85 HIS A N 1
ATOM 651 C CA . HIS A 1 85 ? -10.132 -2.696 3.618 1.00 96.81 85 HIS A CA 1
ATOM 652 C C . HIS A 1 85 ? -10.256 -1.693 4.766 1.00 96.81 85 HIS A C 1
ATOM 654 O O . HIS A 1 85 ? -10.875 -2.012 5.782 1.00 96.81 85 HIS A O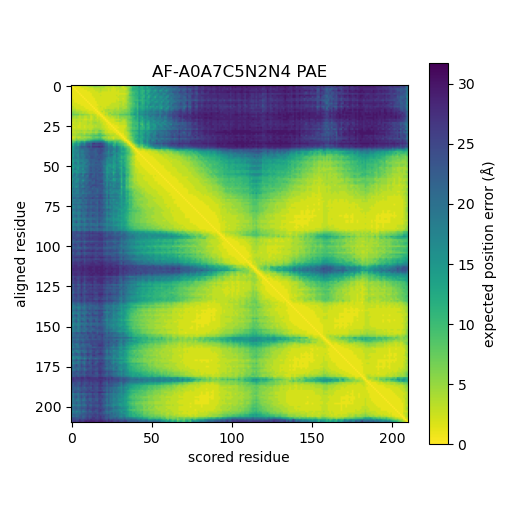 1
ATOM 660 N N . ARG A 1 86 ? -9.724 -0.480 4.588 1.00 97.00 86 ARG A N 1
ATOM 661 C CA . ARG A 1 86 ? -9.793 0.601 5.576 1.00 97.00 86 ARG A CA 1
ATOM 662 C C . ARG A 1 86 ? -11.238 0.976 5.914 1.00 97.00 86 ARG A C 1
ATOM 664 O O . ARG A 1 86 ? -11.584 1.038 7.089 1.00 97.00 86 ARG A O 1
ATOM 671 N N . LYS A 1 87 ? -12.092 1.184 4.907 1.00 95.81 87 LYS A N 1
ATOM 672 C CA . LYS A 1 87 ? -13.518 1.510 5.097 1.00 95.81 87 LYS A CA 1
ATOM 673 C C . LYS A 1 87 ? -14.257 0.413 5.853 1.00 95.81 87 LYS A C 1
ATOM 675 O O . LYS A 1 87 ? -14.927 0.702 6.835 1.00 95.81 87 LYS A O 1
ATOM 680 N N . ALA A 1 88 ? -14.059 -0.844 5.464 1.00 93.88 88 ALA A N 1
ATOM 681 C CA . ALA A 1 88 ? -14.687 -1.968 6.150 1.00 93.88 88 ALA A CA 1
ATOM 682 C C . ALA A 1 88 ? -14.201 -2.138 7.601 1.00 93.88 88 ALA A C 1
ATOM 684 O O . ALA A 1 88 ? -14.935 -2.655 8.437 1.00 93.88 88 ALA A O 1
ATOM 685 N N . LEU A 1 89 ? -12.964 -1.738 7.914 1.00 93.31 89 LEU A N 1
ATOM 686 C CA . LEU A 1 89 ? -12.467 -1.700 9.292 1.00 93.31 89 LEU A CA 1
ATOM 687 C C . LEU A 1 89 ? -13.078 -0.533 10.080 1.00 93.31 89 LEU A C 1
ATOM 689 O O . LEU A 1 89 ? -13.451 -0.729 11.233 1.00 93.31 89 LEU A O 1
ATOM 693 N N . ALA A 1 90 ? -13.245 0.636 9.458 1.00 92.50 90 ALA A N 1
ATOM 694 C CA . ALA A 1 90 ? -13.905 1.791 10.068 1.00 92.50 90 ALA A CA 1
ATOM 695 C C . ALA A 1 90 ? -15.387 1.526 10.384 1.00 92.50 90 ALA A C 1
ATOM 697 O O . ALA A 1 90 ? -15.859 1.835 11.468 1.00 92.50 90 ALA A O 1
ATOM 698 N N . GLU A 1 91 ? -16.124 0.843 9.510 1.00 90.81 91 GLU A N 1
ATOM 699 C CA . GLU A 1 91 ? -17.511 0.443 9.808 1.00 90.81 91 GLU A CA 1
ATOM 700 C C . GLU A 1 91 ? -17.614 -0.462 11.049 1.00 90.81 91 GLU A C 1
ATOM 702 O O . GLU A 1 91 ? -18.648 -0.520 11.712 1.00 90.81 91 GLU A O 1
ATOM 707 N N . ARG A 1 92 ? -16.532 -1.171 11.399 1.00 84.88 92 ARG A N 1
ATOM 708 C CA . ARG A 1 92 ? -16.484 -2.010 12.601 1.00 84.88 92 ARG A CA 1
ATOM 709 C C . ARG A 1 92 ? -16.087 -1.251 13.856 1.00 84.88 92 ARG A C 1
ATOM 711 O O . ARG A 1 92 ? -16.318 -1.786 14.940 1.00 84.88 92 ARG A O 1
ATOM 718 N N . THR A 1 93 ? -15.516 -0.051 13.762 1.00 83.69 93 THR A N 1
ATOM 719 C CA . THR A 1 93 ? -15.279 0.773 14.958 1.00 83.69 93 THR A CA 1
ATOM 720 C C . THR A 1 93 ? -16.588 1.325 15.509 1.00 83.69 93 THR A C 1
ATOM 722 O O . THR A 1 93 ? -16.746 1.450 16.726 1.00 83.69 93 THR A O 1
ATOM 725 N N . ASP A 1 94 ? -17.580 1.531 14.643 1.00 82.31 94 ASP A N 1
ATOM 726 C CA . ASP A 1 94 ? -18.903 1.989 15.048 1.00 82.31 94 ASP A CA 1
ATOM 727 C C . ASP A 1 94 ? -19.576 0.971 15.979 1.00 82.31 94 ASP A C 1
ATOM 729 O O . ASP A 1 94 ? -19.734 -0.218 15.674 1.00 82.31 94 ASP A O 1
ATOM 733 N N . GLY A 1 95 ? -19.940 1.431 17.178 1.00 80.44 95 GLY A N 1
ATOM 734 C CA . GLY A 1 95 ? -20.561 0.609 18.218 1.00 80.44 95 GLY A CA 1
ATOM 735 C C . GLY A 1 95 ? -19.654 -0.472 18.823 1.00 80.44 95 GLY A C 1
ATOM 736 O O . GLY A 1 95 ? -20.158 -1.338 19.540 1.00 80.44 95 GLY A O 1
ATOM 737 N N . ALA A 1 96 ? -18.341 -0.456 18.556 1.00 82.75 96 ALA A N 1
ATOM 738 C CA . ALA A 1 96 ? -17.404 -1.449 19.090 1.00 82.75 96 ALA A CA 1
ATOM 739 C C . ALA A 1 96 ? -17.388 -1.461 20.623 1.00 82.75 96 ALA A C 1
ATOM 741 O O . ALA A 1 96 ? -17.492 -2.528 21.229 1.00 82.75 96 ALA A O 1
ATOM 742 N N . VAL A 1 97 ? -17.359 -0.273 21.236 1.00 85.69 97 VAL A N 1
ATOM 743 C CA . VAL A 1 97 ? -17.385 -0.102 22.696 1.00 85.69 97 VAL A CA 1
ATOM 744 C C . VAL A 1 97 ? -18.646 -0.714 23.303 1.00 85.69 97 VAL A C 1
ATOM 746 O O . VAL A 1 97 ? -18.559 -1.452 24.280 1.00 85.69 97 VAL A O 1
ATOM 749 N N . GLU A 1 98 ? -19.812 -0.480 22.697 1.00 86.69 98 GLU A N 1
ATOM 750 C CA . GLU A 1 98 ? -21.076 -1.014 23.213 1.00 86.69 98 GLU A CA 1
ATOM 751 C C . GLU A 1 98 ? -21.127 -2.542 23.094 1.00 86.69 98 GLU A C 1
ATOM 753 O O . GLU A 1 98 ? -21.452 -3.230 24.060 1.00 86.69 98 GLU A O 1
ATOM 758 N N . ARG A 1 99 ? -20.694 -3.105 21.956 1.00 86.25 99 ARG A N 1
ATOM 759 C CA . ARG A 1 99 ? -20.570 -4.566 21.802 1.00 86.25 99 ARG A CA 1
ATOM 760 C C . ARG A 1 99 ? -19.628 -5.169 22.844 1.00 86.25 99 ARG A C 1
ATOM 762 O O . ARG A 1 99 ? -19.895 -6.248 23.378 1.00 86.25 99 ARG A O 1
ATOM 769 N N . GLN A 1 100 ? -18.525 -4.486 23.141 1.00 83.56 100 GLN A N 1
ATOM 770 C CA . GLN A 1 100 ? -17.549 -4.937 24.127 1.00 83.56 100 GLN A CA 1
ATOM 771 C C . GLN A 1 100 ? -18.098 -4.836 25.555 1.00 83.56 100 GLN A C 1
ATOM 773 O O . GLN A 1 100 ? -17.916 -5.777 26.330 1.00 83.56 100 GLN A O 1
ATOM 778 N N . ARG A 1 101 ? -18.849 -3.771 25.872 1.00 89.12 101 ARG A N 1
ATOM 779 C CA . ARG A 1 101 ? -19.607 -3.617 27.123 1.00 89.12 101 ARG A CA 1
ATOM 780 C C . ARG A 1 101 ? -20.579 -4.777 27.318 1.00 89.12 101 ARG A C 1
ATOM 782 O O . ARG A 1 101 ? -20.525 -5.432 28.360 1.00 89.12 101 ARG A O 1
ATOM 789 N N . THR A 1 102 ? -21.420 -5.076 26.326 1.00 90.12 102 THR A N 1
ATOM 790 C CA . THR A 1 102 ? -22.376 -6.196 26.395 1.00 90.12 102 THR A CA 1
ATOM 791 C C . THR A 1 102 ? -21.654 -7.519 26.638 1.00 90.12 102 THR A C 1
ATOM 793 O O . THR A 1 102 ? -21.973 -8.234 27.588 1.00 90.12 102 THR A O 1
ATOM 796 N N . ARG A 1 103 ? -20.609 -7.811 25.854 1.00 88.38 103 ARG A N 1
ATOM 797 C CA . ARG A 1 103 ? -19.842 -9.060 25.968 1.00 88.38 103 ARG A CA 1
ATOM 798 C C . ARG A 1 103 ? -19.143 -9.203 27.322 1.00 88.38 103 ARG A C 1
ATOM 800 O O . ARG A 1 103 ? -19.095 -10.305 27.871 1.00 88.38 103 ARG A O 1
ATOM 807 N N . LEU A 1 104 ? -18.589 -8.115 27.859 1.00 88.69 104 LEU A N 1
ATOM 808 C CA . LEU A 1 104 ? -17.952 -8.112 29.175 1.00 88.69 104 LEU A CA 1
ATOM 809 C C . LEU A 1 104 ? -18.984 -8.365 30.277 1.00 88.69 104 LEU A C 1
ATOM 811 O O . LEU A 1 104 ? -18.759 -9.225 31.128 1.00 88.69 104 LEU A O 1
ATOM 815 N N . ARG A 1 105 ? -20.134 -7.684 30.219 1.00 90.25 105 ARG A N 1
ATOM 816 C CA . ARG A 1 105 ? -21.236 -7.854 31.173 1.00 90.25 105 ARG A CA 1
ATOM 817 C C . ARG A 1 105 ? -21.762 -9.289 31.187 1.00 90.25 105 ARG A C 1
ATOM 819 O O . ARG A 1 105 ? -21.866 -9.882 32.254 1.00 90.25 105 ARG A O 1
ATOM 826 N N . GLU A 1 106 ? -22.031 -9.873 30.020 1.00 89.88 106 GLU A N 1
ATOM 827 C CA . GLU A 1 106 ? -22.495 -11.264 29.893 1.00 89.88 106 GLU A CA 1
ATOM 828 C C . GLU A 1 106 ? -21.466 -12.285 30.390 1.00 89.88 106 GLU A C 1
ATOM 830 O O . GLU A 1 106 ? -21.816 -13.320 30.958 1.00 89.88 106 GLU A O 1
ATOM 835 N N . ARG A 1 107 ? -20.175 -12.032 30.147 1.00 89.00 107 ARG A N 1
ATOM 836 C CA . ARG A 1 107 ? -19.101 -12.912 30.619 1.00 89.00 107 ARG A CA 1
ATOM 837 C C . ARG A 1 107 ? -18.960 -12.849 32.137 1.00 89.00 107 ARG A C 1
ATOM 839 O O . ARG A 1 107 ? -18.799 -13.894 32.756 1.00 89.00 107 ARG A O 1
ATOM 846 N N . LEU A 1 108 ? -19.018 -11.653 32.719 1.00 89.19 108 LEU A N 1
ATOM 847 C CA . LEU A 1 108 ? -18.967 -11.476 34.168 1.00 89.19 108 LEU A CA 1
ATOM 848 C C . LEU A 1 108 ? -20.206 -12.064 34.849 1.00 89.19 108 LEU A C 1
ATOM 850 O O . LEU A 1 108 ? -20.047 -12.761 35.841 1.00 89.19 108 LEU A O 1
ATOM 854 N N . GLY A 1 109 ? -21.403 -11.873 34.284 1.00 87.00 109 GLY A N 1
ATOM 855 C CA . GLY A 1 109 ? -22.636 -12.473 34.806 1.00 87.00 109 GLY A CA 1
ATOM 856 C C . GLY A 1 109 ? -22.546 -13.997 34.919 1.00 87.00 109 GLY A C 1
ATOM 857 O O . GLY A 1 109 ? -22.847 -14.544 35.969 1.00 87.00 109 GLY A O 1
ATOM 858 N N . ARG A 1 110 ? -22.016 -14.669 33.888 1.00 87.38 110 ARG A N 1
ATOM 859 C CA . ARG A 1 110 ? -21.774 -16.124 33.919 1.00 87.38 110 ARG A CA 1
ATOM 860 C C . ARG A 1 110 ? -20.714 -16.561 34.934 1.00 87.38 110 ARG A C 1
ATOM 862 O O . ARG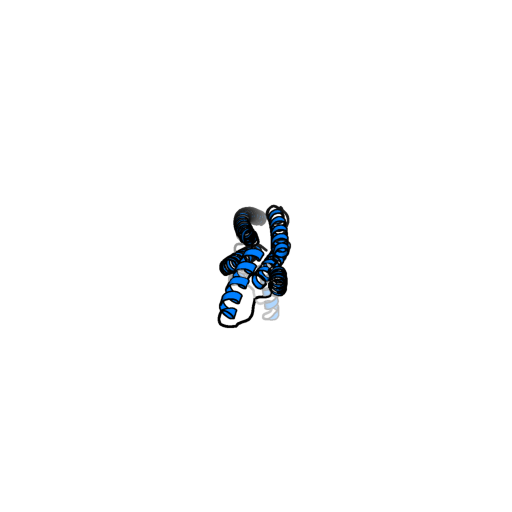 A 1 110 ? -20.796 -17.658 35.461 1.00 87.38 110 ARG A O 1
ATOM 869 N N . LEU A 1 111 ? -19.687 -15.746 35.177 1.00 87.62 111 LEU A N 1
ATOM 870 C CA . LEU A 1 111 ? -18.625 -16.076 36.140 1.00 87.62 111 LEU A CA 1
ATOM 871 C C . LEU A 1 111 ? -19.056 -15.869 37.596 1.00 87.62 111 LEU A C 1
ATOM 873 O O . LEU A 1 111 ? -18.476 -16.480 38.489 1.00 87.62 111 LEU A O 1
ATOM 877 N N . LEU A 1 112 ? -20.031 -14.990 37.823 1.00 87.38 112 LEU A N 1
ATOM 878 C CA . LEU A 1 112 ? -20.565 -14.670 39.144 1.00 87.38 112 LEU A CA 1
ATOM 879 C C . LEU A 1 112 ? -21.843 -15.456 39.467 1.00 87.38 112 LEU A C 1
ATOM 881 O O . LEU A 1 112 ? -22.361 -15.317 40.560 1.00 87.38 112 LEU A O 1
ATOM 885 N N . GLU A 1 113 ? -22.345 -16.293 38.557 1.00 84.12 113 GLU A N 1
ATOM 886 C CA . GLU A 1 113 ? -23.618 -17.011 38.721 1.00 84.12 113 GLU A CA 1
ATOM 887 C C . GLU A 1 113 ? -23.630 -17.935 39.961 1.00 84.12 113 GLU A C 1
ATOM 889 O O . GLU A 1 113 ? -24.649 -18.045 40.637 1.00 84.12 113 GLU A O 1
ATOM 894 N N . ASP A 1 114 ? -22.474 -18.512 40.314 1.00 82.50 114 ASP A N 1
ATOM 895 C CA . ASP A 1 114 ? -22.280 -19.385 41.487 1.00 82.50 114 ASP A CA 1
ATOM 896 C C . ASP A 1 114 ? -21.666 -18.662 42.707 1.00 82.50 114 ASP A C 1
ATOM 898 O O . ASP A 1 114 ? -21.335 -19.289 43.719 1.00 82.50 114 ASP A O 1
ATOM 902 N N . VAL A 1 115 ? -21.456 -17.346 42.615 1.00 80.81 115 VAL A N 1
ATOM 903 C CA . VAL A 1 115 ? -20.796 -16.540 43.647 1.00 80.81 115 VAL A CA 1
ATOM 904 C C . VAL A 1 115 ? -21.779 -15.468 44.108 1.00 80.81 115 VAL A C 1
ATOM 906 O O . VAL A 1 115 ? -22.228 -14.668 43.301 1.00 80.81 115 VAL A O 1
ATOM 909 N N . ASP A 1 116 ? -22.102 -15.418 45.403 1.00 80.06 116 ASP A N 1
ATOM 910 C CA . ASP A 1 116 ? -23.042 -14.440 45.987 1.00 80.06 116 ASP A CA 1
ATOM 911 C C . ASP A 1 116 ? -22.425 -13.024 46.057 1.00 80.06 116 ASP A C 1
ATOM 913 O O . ASP A 1 116 ? -22.162 -12.465 47.121 1.00 80.06 116 ASP A O 1
ATOM 917 N N . VAL A 1 117 ? -22.065 -12.484 44.892 1.00 83.06 117 VAL A N 1
ATOM 918 C CA . VAL A 1 117 ? -21.403 -11.195 44.695 1.00 83.06 117 VAL A CA 1
ATOM 919 C C . VAL A 1 117 ? -22.114 -10.461 43.568 1.00 83.06 117 VAL A C 1
ATOM 921 O O . VAL A 1 117 ? -22.088 -10.877 42.409 1.00 83.06 117 VAL A O 1
ATOM 924 N N . GLU A 1 118 ? -22.709 -9.318 43.902 1.00 81.50 118 GLU A N 1
ATOM 925 C CA . GLU A 1 118 ? -23.301 -8.429 42.909 1.00 81.50 118 GLU A CA 1
ATOM 926 C C . GLU A 1 118 ? -22.232 -7.684 42.102 1.00 81.50 118 GLU A C 1
ATOM 928 O O . GLU A 1 118 ? -21.167 -7.294 42.590 1.00 81.50 118 GLU A O 1
ATOM 933 N N . LEU A 1 119 ? -22.540 -7.466 40.827 1.00 82.31 119 LEU A N 1
ATOM 934 C CA . LEU A 1 119 ? -21.650 -6.813 39.882 1.00 82.31 119 LEU A CA 1
ATOM 935 C C . LEU A 1 119 ? -21.725 -5.292 40.072 1.00 82.31 119 LEU A C 1
ATOM 937 O O . LEU A 1 119 ? -22.739 -4.678 39.748 1.00 82.31 119 LEU A O 1
ATOM 941 N N . ASP A 1 120 ? -20.643 -4.687 40.570 1.00 87.62 120 ASP A N 1
ATOM 942 C CA . ASP A 1 120 ? -20.533 -3.233 40.752 1.00 87.62 120 ASP A CA 1
ATOM 943 C C . ASP A 1 120 ? -20.568 -2.500 39.390 1.00 87.62 120 ASP A C 1
ATOM 945 O O . ASP A 1 120 ? -19.627 -2.637 38.592 1.00 87.62 120 ASP A O 1
ATOM 949 N N . PRO A 1 121 ? -21.611 -1.690 39.111 1.00 86.50 121 PRO A N 1
ATOM 950 C CA . PRO A 1 121 ? -21.727 -0.953 37.856 1.00 86.50 121 PRO A CA 1
ATOM 951 C C . PRO A 1 121 ? -20.577 0.033 37.629 1.00 86.50 121 PRO A C 1
ATOM 953 O O . PRO A 1 121 ? -20.134 0.197 36.495 1.00 86.50 121 PRO A O 1
ATOM 956 N N . GLY A 1 122 ? -20.058 0.666 38.687 1.00 90.38 122 GLY A N 1
ATOM 957 C CA . GLY A 1 122 ? -18.966 1.635 38.579 1.00 90.38 122 GLY A CA 1
ATOM 958 C C . GLY A 1 122 ? -17.661 0.982 38.130 1.00 90.38 122 GLY A C 1
ATOM 959 O O . GLY A 1 122 ? -16.965 1.510 37.261 1.00 90.38 122 GLY A O 1
ATOM 960 N N . ARG A 1 123 ? -17.362 -0.211 38.658 1.00 90.00 123 ARG A N 1
ATOM 961 C CA . ARG A 1 123 ? -16.220 -1.023 38.206 1.00 90.00 123 ARG A CA 1
ATOM 962 C C . ARG A 1 123 ? -16.383 -1.504 36.771 1.00 90.00 123 ARG A C 1
ATOM 964 O O . ARG A 1 123 ? -15.410 -1.476 36.025 1.00 90.00 123 ARG A O 1
ATOM 971 N N . LEU A 1 124 ? -17.588 -1.920 36.376 1.00 88.88 124 LEU A N 1
ATOM 972 C CA . LEU A 1 124 ? -17.849 -2.338 34.998 1.00 88.88 124 LEU A CA 1
ATOM 973 C C . LEU A 1 1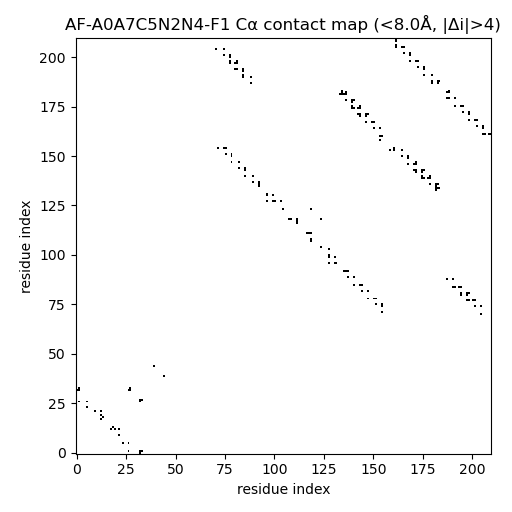24 ? -17.585 -1.197 34.009 1.00 88.88 124 LEU A C 1
ATOM 975 O O . LEU A 1 124 ? -16.882 -1.404 33.024 1.00 88.88 124 LEU A O 1
ATOM 979 N N . GLU A 1 125 ? -18.114 -0.002 34.276 1.00 90.19 125 GLU A N 1
ATOM 980 C CA . GLU A 1 125 ? -17.933 1.155 33.392 1.00 90.19 125 GLU A CA 1
ATOM 981 C C . GLU A 1 125 ? -16.471 1.610 33.313 1.00 90.19 125 GLU A C 1
ATOM 983 O O . GLU A 1 125 ? -15.994 1.951 32.230 1.00 90.19 125 GLU A O 1
ATOM 988 N N . HIS A 1 126 ? -15.732 1.554 34.426 1.00 91.88 126 HIS A N 1
ATOM 989 C CA . HIS A 1 126 ? -14.294 1.831 34.418 1.00 91.88 126 HIS A CA 1
ATOM 990 C C . HIS A 1 126 ? -13.533 0.867 33.498 1.00 91.88 126 HIS A C 1
ATOM 992 O O . HIS A 1 126 ? -12.700 1.289 32.694 1.00 91.88 126 HIS A O 1
ATOM 998 N N . GLU A 1 127 ? -13.867 -0.420 33.557 1.00 90.62 127 GLU A N 1
ATOM 999 C CA . GLU A 1 127 ? -13.190 -1.436 32.756 1.00 90.62 127 GLU A CA 1
ATOM 1000 C C . GLU A 1 127 ? -13.561 -1.359 31.275 1.00 90.62 127 GLU A C 1
ATOM 1002 O O . GLU A 1 127 ? -12.707 -1.545 30.406 1.00 90.62 127 GLU A O 1
ATOM 1007 N N . VAL A 1 128 ? -14.812 -1.006 30.974 1.00 90.06 128 VAL A N 1
ATOM 1008 C CA . VAL A 1 128 ? -15.248 -0.687 29.610 1.00 90.06 128 VAL A CA 1
ATOM 1009 C C . VAL A 1 128 ? -14.480 0.516 29.066 1.00 90.06 128 VAL A C 1
ATOM 1011 O O . VAL A 1 128 ? -14.015 0.454 27.931 1.00 90.06 128 VAL A O 1
ATOM 1014 N N . ALA A 1 129 ? -14.286 1.573 29.860 1.00 89.19 129 ALA A N 1
ATOM 1015 C CA . ALA A 1 129 ? -13.514 2.741 29.438 1.00 89.19 129 ALA A CA 1
ATOM 1016 C C . ALA A 1 129 ? -12.048 2.385 29.132 1.00 89.19 129 ALA A C 1
ATOM 1018 O O . ALA A 1 129 ? -11.524 2.782 28.093 1.00 89.19 129 ALA A O 1
ATOM 1019 N N . LEU A 1 130 ? -11.404 1.574 29.980 1.00 90.50 130 LEU A N 1
ATOM 1020 C CA . LEU A 1 130 ? -10.037 1.097 29.738 1.00 90.50 130 LEU A CA 1
ATOM 1021 C C . LEU A 1 130 ? -9.930 0.213 28.490 1.00 90.50 130 LEU A C 1
ATOM 1023 O O . LEU A 1 130 ? -8.923 0.259 27.783 1.00 90.50 130 LEU A O 1
ATOM 1027 N N . LEU A 1 131 ? -10.937 -0.619 28.219 1.00 87.31 131 LEU A N 1
ATOM 1028 C CA . LEU A 1 131 ? -10.968 -1.444 27.012 1.00 87.31 131 LEU A CA 1
ATOM 1029 C C . LEU A 1 131 ? -11.214 -0.610 25.755 1.00 87.31 131 LEU A C 1
ATOM 1031 O O . LEU A 1 131 ? -10.584 -0.883 24.734 1.00 87.31 131 LEU A O 1
ATOM 1035 N N . ALA A 1 132 ? -12.081 0.399 25.836 1.00 87.38 132 ALA A N 1
ATOM 1036 C CA . ALA A 1 132 ? -12.341 1.328 24.745 1.00 87.38 132 ALA A CA 1
ATOM 1037 C C . ALA A 1 132 ? -11.060 2.069 24.349 1.00 87.38 132 ALA A C 1
ATOM 1039 O O . ALA A 1 132 ? -10.679 2.034 23.187 1.00 87.38 132 ALA A O 1
ATOM 1040 N N . ASP A 1 133 ? -10.338 2.626 25.323 1.00 87.06 133 ASP A N 1
ATOM 1041 C CA . ASP A 1 133 ? -9.077 3.339 25.084 1.00 87.06 133 ASP A CA 1
ATOM 1042 C C . ASP A 1 133 ? -8.005 2.421 24.461 1.00 87.06 133 ASP A C 1
ATOM 1044 O O . ASP A 1 133 ? -7.333 2.771 23.493 1.00 87.06 133 ASP A O 1
ATOM 1048 N N . LYS A 1 134 ? -7.903 1.174 24.943 1.00 87.44 134 LYS A N 1
ATOM 1049 C CA . LYS A 1 134 ? -6.960 0.180 24.397 1.00 87.44 134 LYS A CA 1
ATOM 1050 C C . LYS A 1 134 ? -7.323 -0.340 23.005 1.00 87.44 134 LYS A C 1
ATOM 1052 O O . LYS A 1 134 ? -6.442 -0.874 22.331 1.00 87.44 134 LYS A O 1
ATOM 1057 N N . SER A 1 135 ? -8.591 -0.258 22.607 1.00 87.75 135 SER A N 1
ATOM 1058 C CA . SER A 1 135 ? -9.076 -0.765 21.315 1.00 87.75 135 SER A CA 1
ATOM 1059 C C . SER A 1 135 ? -9.421 0.337 20.315 1.00 87.75 135 SER A C 1
ATOM 1061 O O . SER A 1 135 ? -9.795 0.020 19.185 1.00 87.75 135 SER A O 1
ATOM 1063 N N . ASP A 1 136 ? -9.253 1.611 20.684 1.00 89.31 136 ASP A N 1
ATOM 1064 C CA . ASP A 1 136 ? -9.462 2.731 19.775 1.00 89.31 136 ASP A CA 1
ATOM 1065 C C . ASP A 1 136 ? -8.392 2.752 18.674 1.00 89.31 136 ASP A C 1
ATOM 1067 O O . ASP A 1 136 ? -7.188 2.871 18.929 1.00 89.31 136 ASP A O 1
ATOM 1071 N N . VAL A 1 137 ? -8.868 2.620 17.435 1.00 92.19 137 VAL A N 1
ATOM 1072 C CA . VAL A 1 137 ? -8.074 2.616 16.199 1.00 92.19 137 VAL A CA 1
ATOM 1073 C C . VAL A 1 137 ? -8.437 3.778 15.266 1.00 92.19 137 VAL A C 1
ATOM 1075 O O . VAL A 1 137 ? -8.100 3.766 14.078 1.00 92.19 137 VAL A O 1
ATOM 1078 N N . THR A 1 138 ? -9.182 4.766 15.770 1.00 91.94 138 THR A N 1
ATOM 1079 C CA . THR A 1 138 ? -9.699 5.890 14.976 1.00 91.94 138 THR A CA 1
ATOM 1080 C C . THR A 1 138 ? -8.563 6.700 14.353 1.00 91.94 138 THR A C 1
ATOM 1082 O O . THR A 1 138 ? -8.634 7.084 13.182 1.00 91.94 138 THR A O 1
ATOM 1085 N N . GLU A 1 139 ? -7.489 6.926 15.109 1.00 93.69 139 GLU A N 1
ATOM 1086 C CA . GLU A 1 139 ? -6.327 7.674 14.635 1.00 93.69 139 GLU A CA 1
ATOM 1087 C C . GLU A 1 139 ? -5.573 6.917 13.533 1.00 93.69 139 GLU A C 1
ATOM 1089 O O . GLU A 1 139 ? -5.265 7.497 12.490 1.00 93.69 139 GLU A O 1
ATOM 1094 N N . GLU A 1 140 ? -5.336 5.618 13.713 1.00 96.44 140 GLU A N 1
ATOM 1095 C CA . GLU A 1 140 ? -4.666 4.758 12.732 1.00 96.44 140 GLU A CA 1
ATOM 1096 C C . GLU A 1 140 ? -5.450 4.708 11.411 1.00 96.44 140 GLU A C 1
ATOM 1098 O O . GLU A 1 140 ? -4.870 4.807 10.327 1.00 96.44 140 GLU A O 1
ATOM 1103 N N . LEU A 1 141 ? -6.784 4.615 11.475 1.00 95.94 141 LEU A N 1
ATOM 1104 C CA . LEU A 1 141 ? -7.652 4.640 10.292 1.00 95.94 141 LEU A CA 1
ATOM 1105 C C . LEU A 1 141 ? -7.624 5.991 9.567 1.00 95.94 141 LEU A C 1
ATOM 1107 O O . LEU A 1 141 ? -7.661 6.024 8.330 1.00 95.94 141 LEU A O 1
ATOM 1111 N N . ALA A 1 142 ? -7.562 7.098 10.312 1.00 96.62 142 ALA A N 1
ATOM 1112 C CA . ALA A 1 142 ? -7.461 8.440 9.746 1.00 96.62 142 ALA A CA 1
ATOM 1113 C C . ALA A 1 142 ? -6.099 8.665 9.073 1.00 96.62 142 ALA A C 1
ATOM 1115 O O . ALA A 1 142 ? -6.041 9.135 7.932 1.00 96.62 142 ALA A O 1
ATOM 1116 N N . ARG A 1 143 ? -5.005 8.270 9.736 1.00 98.00 143 ARG A N 1
ATOM 1117 C CA . ARG A 1 143 ? -3.644 8.337 9.182 1.00 98.00 143 ARG A CA 1
ATOM 1118 C C . ARG A 1 143 ? -3.501 7.458 7.948 1.00 98.00 143 ARG A C 1
ATOM 1120 O O . ARG A 1 143 ? -3.034 7.945 6.921 1.00 98.00 143 ARG A O 1
ATOM 1127 N N . TRP A 1 144 ? -3.994 6.217 7.992 1.00 98.12 144 TRP A N 1
ATOM 1128 C CA . TRP A 1 144 ? -4.035 5.340 6.820 1.00 98.12 144 TRP A CA 1
ATOM 1129 C C . TRP A 1 144 ? -4.759 6.024 5.652 1.00 98.12 144 TRP A C 1
ATOM 1131 O O . TRP A 1 144 ? -4.204 6.098 4.558 1.00 98.12 144 TRP A O 1
ATOM 1141 N N . GLY A 1 145 ? -5.941 6.607 5.878 1.00 97.81 145 GLY A N 1
ATOM 1142 C CA . GLY A 1 145 ? -6.659 7.365 4.845 1.00 97.81 145 GLY A CA 1
ATOM 1143 C C . GLY A 1 145 ? -5.816 8.487 4.227 1.00 97.81 145 GLY A C 1
ATOM 1144 O O . GLY A 1 145 ? -5.672 8.544 3.008 1.00 97.81 145 GLY A O 1
ATOM 1145 N N . SER A 1 146 ? -5.176 9.308 5.065 1.00 98.12 146 SER A N 1
ATOM 1146 C CA . SER A 1 146 ? -4.285 10.388 4.615 1.00 98.12 146 SER A CA 1
ATOM 1147 C C . SER A 1 146 ? -3.112 9.878 3.770 1.00 98.12 146 SER A C 1
ATOM 1149 O O . SER A 1 146 ? -2.791 10.457 2.730 1.00 98.12 146 SER A O 1
ATOM 1151 N N . HIS A 1 147 ? -2.489 8.763 4.161 1.00 98.12 147 HIS A N 1
ATOM 1152 C CA . HIS A 1 147 ? -1.416 8.155 3.374 1.00 98.12 147 HIS A CA 1
ATOM 1153 C C . HIS A 1 147 ? -1.909 7.628 2.019 1.00 98.12 147 HIS A C 1
ATOM 1155 O O . HIS A 1 147 ? -1.198 7.773 1.024 1.00 98.12 147 HIS A O 1
ATOM 1161 N N . LEU A 1 148 ? -3.123 7.066 1.943 1.00 97.75 148 LEU A N 1
ATOM 1162 C CA . LEU A 1 148 ? -3.710 6.635 0.667 1.00 97.75 148 LEU A CA 1
ATOM 1163 C C . LEU A 1 148 ? -3.990 7.814 -0.269 1.00 97.75 148 LEU A C 1
ATOM 1165 O O . LEU A 1 148 ? -3.761 7.700 -1.472 1.00 97.75 148 LEU A O 1
ATOM 1169 N N . ASP A 1 149 ? -4.444 8.948 0.260 1.00 97.44 149 ASP A N 1
ATOM 1170 C CA . ASP A 1 149 ? -4.683 10.146 -0.551 1.00 97.44 149 ASP A CA 1
ATOM 1171 C C . ASP A 1 149 ? -3.376 10.727 -1.108 1.00 97.44 149 ASP A C 1
ATOM 1173 O O . ASP A 1 149 ? -3.315 11.119 -2.276 1.00 97.44 149 ASP A O 1
ATOM 1177 N N . GLN A 1 150 ? -2.302 10.699 -0.316 1.00 96.56 150 GLN A N 1
ATOM 1178 C CA . GLN A 1 150 ? -0.963 11.073 -0.778 1.00 96.56 150 GLN A CA 1
ATOM 1179 C C . GLN A 1 150 ? -0.411 10.086 -1.819 1.00 96.56 150 GLN A C 1
ATOM 1181 O O . GLN A 1 150 ? 0.172 10.503 -2.816 1.00 96.56 150 GLN A O 1
ATOM 1186 N N . LEU A 1 151 ? -0.623 8.778 -1.641 1.00 95.88 151 LEU A N 1
ATOM 1187 C CA . LEU A 1 151 ? -0.244 7.777 -2.644 1.00 95.88 151 LEU A CA 1
ATOM 1188 C C . LEU A 1 151 ? -0.985 8.001 -3.966 1.00 95.88 151 LEU A C 1
ATOM 1190 O O . LEU A 1 151 ? -0.377 7.916 -5.034 1.00 95.88 151 LEU A O 1
ATOM 1194 N N . ARG A 1 152 ? -2.281 8.327 -3.902 1.00 95.50 152 ARG A N 1
ATOM 1195 C CA . ARG A 1 152 ? -3.106 8.590 -5.086 1.00 95.50 152 ARG A CA 1
ATOM 1196 C C . ARG A 1 152 ? -2.565 9.773 -5.888 1.00 95.50 152 ARG A C 1
ATOM 1198 O O . ARG A 1 152 ? -2.433 9.653 -7.102 1.00 95.50 152 ARG A O 1
ATOM 1205 N N . SER A 1 153 ? -2.203 10.875 -5.229 1.00 94.50 153 SER A N 1
ATOM 1206 C CA . SER A 1 153 ? -1.633 12.038 -5.922 1.00 94.50 153 SER A CA 1
ATOM 1207 C C . SER A 1 153 ? -0.257 11.752 -6.533 1.00 94.50 153 SER A C 1
ATOM 1209 O O . SER A 1 153 ? 0.026 12.222 -7.631 1.00 94.50 153 SER A O 1
ATOM 1211 N N . MET A 1 154 ? 0.579 10.936 -5.881 1.00 92.81 154 MET A N 1
ATOM 1212 C CA . MET A 1 154 ? 1.894 10.552 -6.413 1.00 92.81 154 MET A CA 1
ATOM 1213 C C . MET A 1 154 ? 1.795 9.660 -7.653 1.00 92.81 154 MET A C 1
ATOM 1215 O O . MET A 1 154 ? 2.520 9.891 -8.617 1.00 92.81 154 MET A O 1
ATOM 1219 N N . ILE A 1 155 ? 0.896 8.670 -7.656 1.00 91.31 155 ILE A N 1
ATOM 1220 C CA . ILE A 1 155 ? 0.687 7.764 -8.804 1.00 91.31 155 ILE A CA 1
ATOM 1221 C C . ILE A 1 155 ? 0.252 8.534 -10.067 1.00 91.31 155 ILE A C 1
ATOM 1223 O O . ILE A 1 155 ? 0.560 8.128 -11.194 1.00 91.31 155 ILE A O 1
ATOM 1227 N N . ASP A 1 156 ? -0.443 9.654 -9.871 1.00 89.31 156 ASP A N 1
ATOM 1228 C CA . ASP A 1 156 ? -0.962 10.507 -10.940 1.00 89.31 156 ASP A CA 1
ATOM 1229 C C . ASP A 1 156 ? -0.005 11.629 -11.354 1.00 89.31 156 ASP A C 1
ATOM 1231 O O . ASP A 1 156 ? -0.267 12.320 -12.336 1.00 89.31 156 ASP A O 1
ATOM 1235 N N . SER A 1 157 ? 1.107 11.799 -10.639 1.00 88.88 157 SER A N 1
ATOM 1236 C CA . SER A 1 157 ? 2.137 12.772 -10.998 1.00 88.88 157 SER A CA 1
ATOM 1237 C C . SER A 1 157 ? 3.035 12.264 -12.131 1.00 88.88 157 SER A C 1
ATOM 1239 O O . SER A 1 157 ? 3.243 11.059 -12.284 1.00 88.88 157 SER A O 1
ATOM 1241 N N . ASP A 1 158 ? 3.625 13.199 -12.877 1.00 82.25 158 ASP A N 1
ATOM 1242 C CA . ASP A 1 158 ? 4.652 12.920 -13.894 1.00 82.25 158 ASP A CA 1
ATOM 1243 C C . ASP A 1 158 ? 6.081 12.941 -13.309 1.00 82.25 158 ASP A C 1
ATOM 1245 O O . ASP A 1 158 ? 7.076 12.905 -14.033 1.00 82.25 158 ASP A O 1
ATOM 1249 N N . GLU A 1 159 ? 6.207 13.021 -11.982 1.00 84.69 159 GLU A N 1
ATOM 1250 C CA . GLU A 1 159 ? 7.495 13.047 -11.296 1.00 84.69 159 GLU A CA 1
ATOM 1251 C C . GLU A 1 159 ? 8.008 11.636 -10.986 1.00 84.69 159 GLU A C 1
ATOM 1253 O O . GLU A 1 159 ? 7.253 10.689 -10.769 1.00 84.69 159 GLU A O 1
ATOM 1258 N N . SER A 1 160 ? 9.328 11.503 -10.829 1.00 84.25 160 SER A N 1
ATOM 1259 C CA . SER A 1 160 ? 9.900 10.300 -10.223 1.00 84.25 160 SER A CA 1
ATOM 1260 C C . SER A 1 160 ? 9.511 10.230 -8.738 1.00 84.25 160 SER A C 1
ATOM 1262 O O . SER A 1 160 ? 9.991 11.002 -7.897 1.00 84.25 160 SER A O 1
ATOM 1264 N N . VAL A 1 161 ? 8.599 9.314 -8.407 1.00 87.19 161 VAL A N 1
ATOM 1265 C CA . VAL A 1 161 ? 7.994 9.182 -7.068 1.00 87.19 161 VAL A CA 1
ATOM 1266 C C . VAL A 1 161 ? 8.308 7.865 -6.357 1.00 87.19 161 VAL A C 1
ATOM 1268 O O . VAL A 1 161 ? 7.947 7.731 -5.194 1.00 87.19 161 VAL A O 1
ATOM 1271 N N . GLY A 1 162 ? 9.029 6.920 -6.972 1.00 88.00 162 GLY A N 1
ATOM 1272 C CA . GLY A 1 162 ? 9.213 5.559 -6.433 1.00 88.00 162 GLY A CA 1
ATOM 1273 C C . GLY A 1 162 ? 9.681 5.501 -4.970 1.00 88.00 162 GLY A C 1
ATOM 1274 O O . GLY A 1 162 ? 9.056 4.843 -4.143 1.00 88.00 162 GLY A O 1
ATOM 1275 N N . ARG A 1 163 ? 10.707 6.284 -4.602 1.00 89.44 163 ARG A N 1
ATOM 1276 C CA . ARG A 1 163 ? 11.187 6.370 -3.204 1.00 89.44 163 ARG A CA 1
ATOM 1277 C C . ARG A 1 163 ? 10.155 6.959 -2.236 1.00 89.44 163 ARG A C 1
ATOM 1279 O O . ARG A 1 163 ? 10.079 6.529 -1.090 1.00 89.44 163 ARG A O 1
ATOM 1286 N N . ARG A 1 164 ? 9.374 7.946 -2.687 1.00 91.88 164 ARG A N 1
ATOM 1287 C CA . ARG A 1 164 ? 8.309 8.566 -1.881 1.00 91.88 164 ARG A CA 1
ATOM 1288 C C . ARG A 1 164 ? 7.142 7.596 -1.682 1.00 91.88 164 ARG A C 1
ATOM 1290 O O . ARG A 1 164 ? 6.614 7.509 -0.577 1.00 91.88 164 ARG A O 1
ATOM 1297 N N . ILE A 1 165 ? 6.799 6.828 -2.719 1.00 93.75 165 ILE A N 1
ATOM 1298 C CA . ILE A 1 165 ? 5.799 5.761 -2.637 1.00 93.75 165 ILE A CA 1
ATOM 1299 C C . ILE A 1 165 ? 6.248 4.684 -1.645 1.00 93.75 165 ILE A C 1
ATOM 1301 O O . ILE A 1 165 ? 5.457 4.317 -0.781 1.00 93.75 165 ILE A O 1
ATOM 1305 N N . ASP A 1 166 ? 7.500 4.213 -1.710 1.00 94.19 166 ASP A N 1
ATOM 1306 C CA . ASP A 1 166 ? 7.987 3.197 -0.763 1.00 94.19 166 ASP A CA 1
ATOM 1307 C C . ASP A 1 166 ? 7.876 3.671 0.691 1.00 94.19 166 ASP A C 1
ATOM 1309 O O . ASP A 1 166 ? 7.384 2.928 1.538 1.00 94.19 166 ASP A O 1
ATOM 1313 N N . PHE A 1 167 ? 8.246 4.926 0.966 1.00 94.62 167 PHE A N 1
ATOM 1314 C CA . PHE A 1 167 ? 8.089 5.526 2.291 1.00 94.62 167 PHE A CA 1
ATOM 1315 C C . PHE A 1 167 ? 6.626 5.527 2.759 1.00 94.62 167 PHE A C 1
ATOM 1317 O O . PHE A 1 167 ? 6.333 5.068 3.860 1.00 94.62 167 PHE A O 1
ATOM 1324 N N . LEU A 1 168 ? 5.684 5.970 1.920 1.00 96.50 168 LEU A N 1
ATOM 1325 C CA . LEU A 1 168 ? 4.264 5.953 2.289 1.00 96.50 168 LEU A CA 1
ATOM 1326 C C . LEU A 1 168 ? 3.728 4.535 2.503 1.00 96.50 168 LEU A C 1
ATOM 1328 O O . LEU A 1 168 ? 2.911 4.328 3.395 1.00 96.50 168 LEU A O 1
ATOM 1332 N N . LEU A 1 169 ? 4.197 3.546 1.740 1.00 96.75 169 LEU A N 1
ATOM 1333 C CA . LEU A 1 169 ? 3.826 2.146 1.957 1.00 96.75 169 LEU A CA 1
ATOM 1334 C C . LEU A 1 169 ? 4.358 1.609 3.295 1.00 96.75 169 LEU A C 1
ATOM 1336 O O . LEU A 1 169 ? 3.689 0.785 3.921 1.00 96.75 169 LEU A O 1
ATOM 1340 N N . GLN A 1 170 ? 5.520 2.079 3.764 1.00 96.62 170 GLN A N 1
ATOM 1341 C CA . GLN A 1 170 ? 6.016 1.760 5.109 1.00 96.62 170 GLN A CA 1
ATOM 1342 C C . GLN A 1 170 ? 5.109 2.356 6.189 1.00 96.62 170 GLN A C 1
ATOM 1344 O O . GLN A 1 170 ? 4.726 1.637 7.115 1.00 96.62 170 GLN A O 1
ATOM 1349 N N . GLU A 1 171 ? 4.703 3.619 6.040 1.00 97.94 17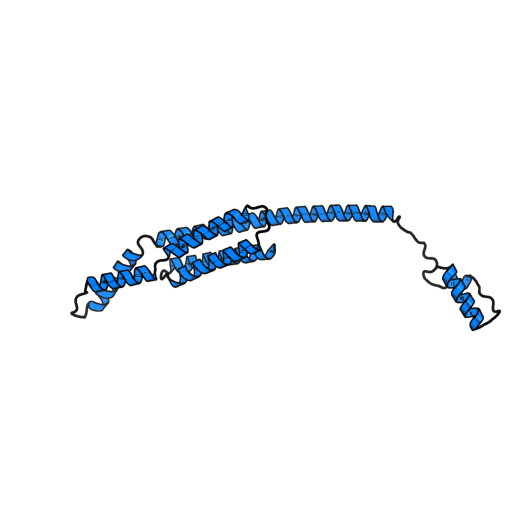1 GLU A N 1
ATOM 1350 C CA . GLU A 1 171 ? 3.792 4.265 6.991 1.00 97.94 171 GLU A CA 1
ATOM 1351 C C . GLU A 1 171 ? 2.412 3.591 6.997 1.00 97.94 171 GLU A C 1
ATOM 1353 O O . GLU A 1 171 ? 1.906 3.244 8.061 1.00 97.94 171 GLU A O 1
ATOM 1358 N N . VAL A 1 172 ? 1.841 3.262 5.832 1.00 97.94 172 VAL A N 1
ATOM 1359 C CA . VAL A 1 172 ? 0.590 2.482 5.752 1.00 97.94 172 VAL A CA 1
ATOM 1360 C C . VAL A 1 172 ? 0.730 1.138 6.473 1.00 97.94 172 VAL A C 1
ATOM 1362 O O . VAL A 1 172 ? -0.142 0.762 7.255 1.00 97.94 172 VAL A O 1
ATOM 1365 N N . ASN A 1 173 ? 1.834 0.414 6.265 1.00 97.75 173 ASN A N 1
ATOM 1366 C CA . ASN A 1 173 ? 2.068 -0.854 6.959 1.00 97.75 173 ASN A CA 1
ATOM 1367 C C . ASN A 1 173 ? 2.185 -0.670 8.480 1.00 97.75 173 ASN A C 1
ATOM 1369 O O . ASN A 1 173 ? 1.716 -1.510 9.252 1.00 97.75 173 ASN A O 1
ATOM 1373 N N . ARG A 1 174 ? 2.796 0.430 8.928 1.00 97.50 174 ARG A N 1
ATOM 1374 C CA . ARG A 1 174 ? 2.895 0.780 10.347 1.00 97.50 174 ARG A CA 1
ATOM 1375 C C . ARG A 1 174 ? 1.513 1.001 10.959 1.00 97.50 174 ARG A C 1
ATOM 1377 O O . ARG A 1 174 ? 1.234 0.411 12.001 1.00 97.50 174 ARG A O 1
ATOM 1384 N N . GLU A 1 175 ? 0.643 1.761 10.300 1.00 97.75 175 GLU A N 1
ATOM 1385 C CA . GLU A 1 175 ? -0.729 1.980 10.775 1.00 97.75 175 GLU A CA 1
ATOM 1386 C C . GLU A 1 175 ? -1.528 0.666 10.817 1.00 97.75 175 GLU A C 1
ATOM 1388 O O . GLU A 1 175 ? -2.179 0.357 11.817 1.00 97.75 175 GLU A O 1
ATOM 1393 N N . ILE A 1 176 ? -1.394 -0.184 9.791 1.00 96.81 176 ILE A N 1
ATOM 1394 C CA . ILE A 1 176 ? -2.035 -1.510 9.753 1.00 96.81 176 ILE A CA 1
ATOM 1395 C C . ILE A 1 176 ? -1.539 -2.418 10.896 1.00 96.81 176 ILE A C 1
ATOM 1397 O O . ILE A 1 176 ? -2.324 -3.169 11.480 1.00 96.81 176 ILE A O 1
ATOM 1401 N N . ASN A 1 177 ? -0.247 -2.372 11.238 1.00 96.00 177 ASN A N 1
ATOM 1402 C CA . ASN A 1 177 ? 0.307 -3.141 12.356 1.00 96.00 177 ASN A CA 1
ATOM 1403 C C . ASN A 1 177 ? -0.254 -2.687 13.704 1.00 96.00 177 ASN A C 1
ATOM 1405 O O . ASN A 1 177 ? -0.633 -3.533 14.515 1.00 96.00 177 ASN A O 1
ATOM 1409 N N . THR A 1 178 ? -0.339 -1.376 13.929 1.00 94.19 178 THR A N 1
ATOM 1410 C CA . THR A 1 178 ? -0.908 -0.815 15.160 1.00 94.19 178 THR A CA 1
ATOM 1411 C C . THR A 1 178 ? -2.388 -1.177 15.292 1.00 94.19 178 THR A C 1
ATOM 1413 O O . THR A 1 178 ? -2.808 -1.657 16.345 1.00 94.19 178 THR A O 1
ATOM 1416 N N . LEU A 1 179 ? -3.156 -1.074 14.202 1.00 93.12 179 LEU A N 1
ATOM 1417 C CA . LEU A 1 179 ? -4.555 -1.510 14.154 1.00 93.12 179 LEU A CA 1
ATOM 1418 C C . LEU A 1 179 ? -4.685 -3.003 14.495 1.00 93.12 179 LEU A C 1
ATOM 1420 O O . LEU A 1 179 ? -5.542 -3.391 15.286 1.00 93.12 179 LEU A O 1
ATOM 1424 N N . GLY A 1 180 ? -3.792 -3.842 13.962 1.00 92.06 180 GLY A N 1
ATOM 1425 C CA . GLY A 1 180 ? -3.742 -5.274 14.272 1.00 92.06 180 GLY A CA 1
ATOM 1426 C C . GLY A 1 180 ? -3.429 -5.592 15.729 1.00 92.06 180 GLY A C 1
ATOM 1427 O O . GLY A 1 180 ? -3.980 -6.548 16.262 1.00 92.06 180 GLY A O 1
ATOM 1428 N N . ALA A 1 181 ? -2.591 -4.792 16.386 1.00 91.38 181 ALA A N 1
ATOM 1429 C CA . ALA A 1 181 ? -2.276 -4.970 17.803 1.00 91.38 181 ALA A CA 1
ATOM 1430 C C . ALA A 1 181 ? -3.428 -4.543 18.732 1.00 91.38 181 ALA A C 1
ATOM 1432 O O . ALA A 1 181 ? -3.548 -5.069 19.839 1.00 91.38 181 ALA A O 1
ATOM 1433 N N . LYS A 1 182 ? -4.271 -3.604 18.286 1.00 88.88 182 LYS A N 1
ATOM 1434 C CA . LYS A 1 182 ? -5.416 -3.074 19.042 1.00 88.88 182 LYS A CA 1
ATOM 1435 C C . LYS A 1 182 ? -6.735 -3.806 18.762 1.00 88.88 182 LYS A C 1
ATOM 1437 O O . LYS A 1 182 ? -7.649 -3.766 19.585 1.00 88.88 182 LYS A O 1
ATOM 1442 N N . SER A 1 183 ? -6.842 -4.498 17.628 1.00 83.50 183 SER A N 1
ATOM 1443 C CA . SER A 1 183 ? -8.057 -5.213 17.234 1.00 83.50 183 SER A CA 1
ATOM 1444 C C . SER A 1 183 ? -8.093 -6.648 17.767 1.00 83.50 183 SER A C 1
ATOM 1446 O O . SER A 1 183 ? -7.177 -7.437 17.551 1.00 83.50 183 SER A O 1
ATOM 1448 N N . GLN A 1 184 ? -9.190 -7.010 18.435 1.00 76.00 184 GLN A N 1
ATOM 1449 C CA . GLN A 1 184 ? -9.434 -8.360 18.977 1.00 76.00 184 GLN A CA 1
ATOM 1450 C C . GLN A 1 184 ? -10.502 -9.134 18.186 1.00 76.00 184 GLN A C 1
ATOM 1452 O O . GLN A 1 184 ? -11.081 -10.108 18.673 1.00 76.00 184 GLN A O 1
ATOM 1457 N N . ASP A 1 185 ? -10.797 -8.673 16.974 1.00 80.88 185 ASP A N 1
ATOM 1458 C CA . ASP A 1 185 ? -11.854 -9.188 16.112 1.00 80.88 185 ASP A CA 1
ATOM 1459 C C . ASP A 1 185 ? -11.259 -10.064 14.998 1.00 80.88 185 ASP A C 1
ATOM 1461 O O . ASP A 1 185 ? -10.367 -9.636 14.264 1.00 80.88 185 ASP A O 1
ATOM 1465 N N . ALA A 1 186 ? -11.752 -11.299 14.869 1.00 84.06 186 ALA A N 1
ATOM 1466 C CA . ALA A 1 186 ? -11.257 -12.263 13.888 1.00 84.06 186 ALA A CA 1
ATOM 1467 C C . ALA A 1 186 ? -11.445 -11.787 12.437 1.00 84.06 186 ALA A C 1
ATOM 1469 O O . ALA A 1 186 ? -10.547 -11.966 11.611 1.00 84.06 186 ALA A O 1
ATOM 1470 N N . ASP A 1 187 ? -12.561 -11.121 12.130 1.00 85.56 187 ASP A N 1
ATOM 1471 C CA . ASP A 1 187 ? -12.808 -10.592 10.786 1.00 85.56 187 ASP A CA 1
ATOM 1472 C C . ASP A 1 187 ? -11.869 -9.418 10.494 1.00 85.56 187 ASP A C 1
ATOM 1474 O O . ASP A 1 187 ? -11.366 -9.263 9.378 1.00 85.56 187 ASP A O 1
ATOM 1478 N N . ALA A 1 188 ? -11.611 -8.583 11.507 1.00 89.38 188 ALA A N 1
ATOM 1479 C CA . ALA A 1 188 ? -10.652 -7.494 11.383 1.00 89.38 188 ALA A CA 1
ATOM 1480 C C . ALA A 1 188 ? -9.239 -8.043 11.151 1.00 89.38 188 ALA A C 1
ATOM 1482 O O . ALA A 1 188 ? -8.545 -7.563 10.257 1.00 89.38 188 ALA A O 1
ATOM 1483 N N . ALA A 1 189 ? -8.839 -9.096 11.870 1.00 91.12 189 ALA A N 1
ATOM 1484 C CA . ALA A 1 189 ? -7.558 -9.765 11.666 1.00 91.12 189 ALA A CA 1
ATOM 1485 C C . ALA A 1 189 ? -7.413 -10.302 10.231 1.00 91.12 189 ALA A C 1
ATOM 1487 O O . ALA A 1 189 ? -6.375 -10.092 9.598 1.00 91.12 189 ALA A O 1
ATOM 1488 N N . GLN A 1 190 ? -8.460 -10.918 9.672 1.00 92.62 190 GLN A N 1
ATOM 1489 C CA . GLN A 1 190 ? -8.445 -11.378 8.281 1.00 92.62 190 GLN A CA 1
ATOM 1490 C C . GLN A 1 190 ? -8.255 -10.216 7.294 1.00 92.62 190 GLN A C 1
ATOM 1492 O O . GLN A 1 190 ? -7.432 -10.305 6.380 1.00 92.62 190 GLN A O 1
ATOM 1497 N N . ARG A 1 191 ? -8.973 -9.105 7.492 1.00 94.06 191 ARG A N 1
ATOM 1498 C CA . ARG A 1 191 ? -8.843 -7.905 6.645 1.00 94.06 191 ARG A CA 1
ATOM 1499 C C . ARG A 1 191 ? -7.462 -7.268 6.751 1.00 94.06 191 ARG A C 1
ATOM 1501 O O . ARG A 1 191 ? -6.922 -6.831 5.743 1.00 94.06 191 ARG A O 1
ATOM 1508 N N . ILE A 1 192 ? -6.873 -7.255 7.941 1.00 95.44 192 ILE A N 1
ATOM 1509 C CA . ILE A 1 192 ? -5.517 -6.751 8.185 1.00 95.44 192 ILE A CA 1
ATOM 1510 C C . ILE A 1 192 ? -4.485 -7.574 7.416 1.00 95.44 192 ILE A C 1
ATOM 1512 O O . ILE A 1 192 ? -3.595 -7.006 6.788 1.00 95.44 192 ILE A O 1
ATOM 1516 N N . VAL A 1 193 ? -4.615 -8.902 7.410 1.00 96.00 193 VAL A N 1
ATOM 1517 C CA . VAL A 1 193 ? -3.733 -9.780 6.626 1.00 96.00 193 VAL A CA 1
ATOM 1518 C C . VAL A 1 193 ? -3.865 -9.499 5.127 1.00 96.00 193 VAL A C 1
ATOM 1520 O O . VAL A 1 193 ? -2.853 -9.391 4.437 1.00 96.00 193 VAL A O 1
ATOM 1523 N N . GLN A 1 194 ? -5.090 -9.328 4.625 1.00 96.81 194 GLN A N 1
ATOM 1524 C CA . GLN A 1 194 ? -5.327 -8.985 3.218 1.00 96.81 194 GLN A CA 1
ATOM 1525 C C . GLN A 1 194 ? -4.735 -7.617 2.853 1.00 96.81 194 GLN A C 1
ATOM 1527 O O . GLN A 1 194 ? -4.020 -7.509 1.860 1.00 96.81 194 GLN A O 1
ATOM 1532 N N . ALA A 1 195 ? -4.934 -6.603 3.700 1.00 97.38 195 ALA A N 1
ATOM 1533 C CA . ALA A 1 195 ? -4.358 -5.279 3.496 1.00 97.38 195 ALA A CA 1
ATOM 1534 C C . ALA A 1 195 ? -2.821 -5.318 3.470 1.00 97.38 195 ALA A C 1
ATOM 1536 O O . ALA A 1 195 ? -2.208 -4.720 2.590 1.00 97.38 195 ALA A O 1
ATOM 1537 N N . LYS A 1 196 ? -2.183 -6.079 4.370 1.00 97.19 196 LYS A N 1
ATOM 1538 C CA . LYS A 1 196 ? -0.722 -6.283 4.348 1.00 97.19 196 LYS A CA 1
ATOM 1539 C C . LYS A 1 196 ? -0.243 -6.921 3.047 1.00 97.19 196 LYS A C 1
ATOM 1541 O O . LYS A 1 196 ? 0.789 -6.517 2.519 1.00 97.19 196 LYS 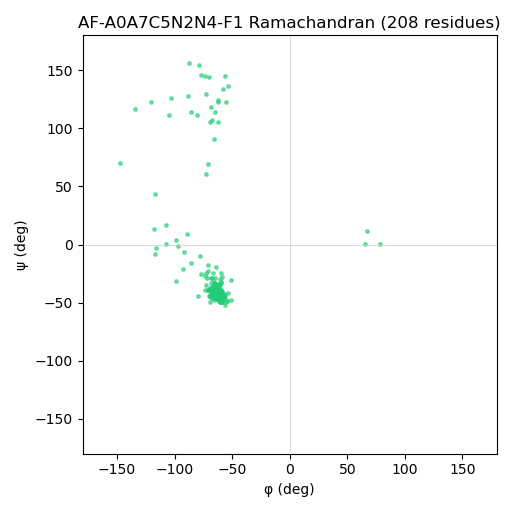A O 1
ATOM 1546 N N . ALA A 1 197 ? -0.989 -7.892 2.521 1.00 97.19 197 ALA A N 1
ATOM 1547 C CA . ALA A 1 197 ? -0.659 -8.523 1.248 1.00 97.19 197 ALA A CA 1
ATOM 1548 C C . ALA A 1 197 ? -0.744 -7.532 0.074 1.00 97.19 197 ALA A C 1
ATOM 1550 O O . ALA A 1 197 ? 0.113 -7.561 -0.807 1.00 97.19 197 ALA A O 1
ATOM 1551 N N . ASP A 1 198 ? -1.731 -6.631 0.073 1.00 97.25 198 ASP A N 1
ATOM 1552 C CA . ASP A 1 198 ? -1.830 -5.575 -0.941 1.00 97.25 198 ASP A CA 1
ATOM 1553 C C . ASP A 1 198 ? -0.715 -4.524 -0.812 1.00 97.25 198 ASP A C 1
ATOM 1555 O O . ASP A 1 198 ? -0.173 -4.100 -1.833 1.00 97.25 198 ASP A O 1
ATOM 1559 N N . VAL A 1 199 ? -0.304 -4.154 0.408 1.00 97.31 199 VAL A N 1
ATOM 1560 C CA . VAL A 1 199 ? 0.865 -3.276 0.617 1.00 97.31 199 VAL A CA 1
ATOM 1561 C C . VAL A 1 199 ? 2.135 -3.918 0.061 1.00 97.31 199 VAL A C 1
ATOM 1563 O O . VAL A 1 199 ? 2.881 -3.268 -0.669 1.00 97.31 199 VAL A O 1
ATOM 1566 N N . GLU A 1 200 ? 2.376 -5.193 0.367 1.00 95.88 200 GLU A N 1
ATOM 1567 C CA . GLU A 1 200 ? 3.554 -5.908 -0.132 1.00 95.88 200 GLU A CA 1
ATOM 1568 C C . GLU A 1 200 ? 3.526 -6.045 -1.659 1.00 95.88 200 GLU A C 1
ATOM 1570 O O . GLU A 1 200 ? 4.537 -5.811 -2.321 1.00 95.88 200 GLU A O 1
ATOM 1575 N N . ARG A 1 201 ? 2.351 -6.316 -2.242 1.00 94.88 201 ARG A N 1
ATOM 1576 C CA . ARG A 1 201 ? 2.174 -6.306 -3.700 1.00 94.88 201 ARG A CA 1
ATOM 1577 C C . ARG A 1 201 ? 2.558 -4.951 -4.292 1.00 94.88 201 ARG A C 1
ATOM 1579 O O . ARG A 1 201 ? 3.302 -4.920 -5.268 1.00 94.88 201 ARG A O 1
ATOM 1586 N N . MET A 1 202 ? 2.110 -3.838 -3.705 1.00 94.62 202 MET A N 1
ATOM 1587 C CA . MET A 1 202 ? 2.503 -2.502 -4.172 1.00 94.62 202 MET A CA 1
ATOM 1588 C C . MET A 1 202 ? 4.010 -2.266 -4.050 1.00 94.62 202 MET A C 1
ATOM 1590 O O . MET A 1 202 ? 4.605 -1.749 -4.991 1.00 94.62 202 MET A O 1
ATOM 1594 N N . ARG A 1 203 ? 4.641 -2.671 -2.938 1.00 93.88 203 ARG A N 1
ATOM 1595 C CA . ARG A 1 203 ? 6.098 -2.538 -2.751 1.00 93.88 203 ARG A CA 1
ATOM 1596 C C . ARG A 1 203 ? 6.871 -3.267 -3.849 1.00 93.88 203 ARG A C 1
ATOM 1598 O O . ARG A 1 203 ? 7.793 -2.692 -4.419 1.00 93.88 203 ARG A O 1
ATOM 1605 N N . GLN A 1 204 ? 6.466 -4.491 -4.183 1.00 92.69 204 GLN A N 1
ATOM 1606 C CA . GLN A 1 204 ? 7.090 -5.277 -5.253 1.00 92.69 204 GLN A CA 1
ATOM 1607 C C . GLN A 1 204 ? 6.942 -4.601 -6.617 1.00 92.69 204 GLN A C 1
ATOM 1609 O O . GLN A 1 204 ? 7.913 -4.493 -7.358 1.00 92.69 204 GLN A O 1
ATOM 1614 N N . GLN A 1 205 ? 5.750 -4.086 -6.930 1.00 90.19 205 GLN A N 1
ATOM 1615 C CA . GLN A 1 205 ? 5.513 -3.366 -8.183 1.00 90.19 205 GLN A CA 1
ATOM 1616 C C . GLN A 1 205 ? 6.369 -2.096 -8.288 1.00 90.19 205 GLN A C 1
ATOM 1618 O O . GLN A 1 205 ? 6.964 -1.834 -9.328 1.00 90.19 205 GLN A O 1
ATOM 1623 N N . VAL A 1 206 ? 6.489 -1.333 -7.200 1.00 88.12 206 VAL A N 1
ATOM 1624 C CA . VAL A 1 206 ? 7.324 -0.122 -7.156 1.00 88.12 206 VAL A CA 1
ATOM 1625 C C . VAL A 1 206 ? 8.809 -0.460 -7.308 1.00 88.12 206 VAL A C 1
ATOM 1627 O O . VAL A 1 206 ? 9.520 0.259 -8.003 1.00 88.12 206 VAL A O 1
ATOM 1630 N N . ALA A 1 207 ? 9.273 -1.553 -6.698 1.00 85.19 207 ALA A N 1
ATOM 1631 C CA . ALA A 1 207 ? 10.660 -2.004 -6.799 1.00 85.19 207 ALA A CA 1
ATOM 1632 C C . ALA A 1 207 ? 11.035 -2.510 -8.201 1.00 85.19 207 ALA A C 1
ATOM 1634 O O . ALA A 1 207 ? 12.187 -2.381 -8.594 1.00 85.19 207 ALA A O 1
ATOM 1635 N N . ASN A 1 208 ? 10.080 -3.051 -8.962 1.00 75.88 208 ASN A N 1
ATOM 1636 C CA . ASN A 1 208 ? 10.334 -3.557 -10.315 1.00 75.88 208 ASN A CA 1
ATOM 1637 C C . ASN A 1 208 ? 10.609 -2.449 -11.348 1.00 75.88 208 ASN A C 1
ATOM 1639 O O . ASN A 1 208 ? 11.132 -2.746 -12.416 1.00 75.88 208 ASN A O 1
ATOM 1643 N N . VAL A 1 209 ? 10.253 -1.196 -11.048 1.00 68.38 209 VAL A N 1
ATOM 1644 C CA . VAL A 1 209 ? 10.337 -0.062 -11.992 1.00 68.38 209 VAL A CA 1
ATOM 1645 C C . VAL A 1 209 ? 11.324 1.024 -11.525 1.00 68.38 209 VAL A C 1
ATOM 1647 O O . VAL A 1 209 ? 11.614 1.958 -12.276 1.00 68.38 209 VAL A O 1
ATOM 1650 N N . ALA A 1 210 ? 11.847 0.911 -10.298 1.00 52.91 210 ALA A N 1
ATOM 1651 C CA . ALA A 1 210 ? 12.857 1.808 -9.726 1.00 52.91 210 ALA A CA 1
ATOM 1652 C C . ALA A 1 210 ? 14.282 1.411 -10.141 1.00 52.91 210 ALA A C 1
ATOM 1654 O O . ALA A 1 210 ? 15.066 2.342 -10.440 1.00 52.91 210 ALA A O 1
#

Foldseek 3Di:
DLVVVVVVVVVVCCVPPNPDDDDSVVQVVDPPSPPPPPPDPPVVVVVVVVVVVVVVVVVVVVVLVVLLVVLLVLLVVLLVLLVVLLVVVVVCLVCVLVVVLVVVVVVVCVVCVVPPDDDDPVVSVVVSVVLNVLQDLPVLSVLLVVLSVVLNVLSVDPDDCLVVNLVSLVSNLVSLVSNCSNDPDPVNVVSSVVNNVSSVVNNVSSVVSD

Radius of gyration: 39.27 Å; Cα contacts (8 Å, |Δi|>4): 117; chains: 1; bounding box: 98×32×99 Å